Protein AF-A0A955XZW8-F1 (afdb_monomer_lite)

Foldseek 3Di:
DDKDWDADPQRKIKIKDKDKDADVVQGKIKIKMKMKIKGQQKDWDWCPVPPPPDCVPIDIDIQAQFIKIKMKIKIWMWGDNDPFKIKIKIKMKIWMKGGPQDDDNLGQHDKMKIKIKMKIKIKMWGQCNPHNFKIKIKMKMKIKMKIKMQRDVCSPVPPDRIDMDIKIKIKMKIKMWGDDPPPDIDIDMDIDMDMDD

Secondary structure (DSSP, 8-state):
-EEEEEEETTTEEEEEEEEEEEETTTTEEEEEEEEEEEE----EEEE-TT-TT-GGG-EEEE--S--EEEEEEEEEEEEEEETTEEEEEEEEEEEEEEE--B-SSSB-SS-EEEEEEEEEEEEEEETTSSSTTEEEEEEEEEEEEEEEEE-GGGTTS-SSSEEEEEEEEEEEEEEEEEEETBTEEEEEEEEEEEEE-

Sequence (197 aa):
MGAAASYGSFGTRRVSVYYSDAAEEPRLSGTIGGTYSGSQGDFTYYDDRGTPYNLDDDREVERANNRSVGGSVLGRLLFIPSSNLRLTLLNI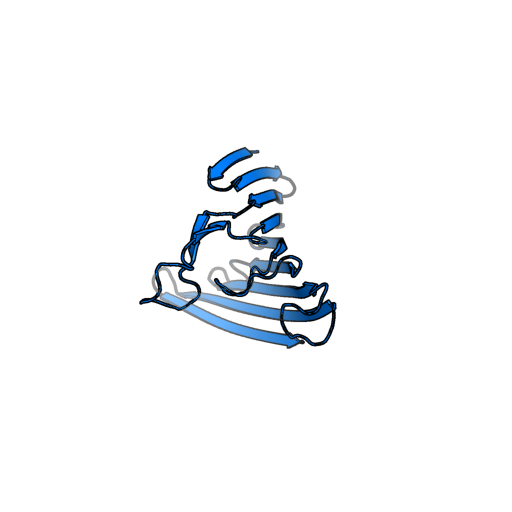TNLDSRGVPGLGQFQSSTAERFSTRSVTQLQLAAPAWISADTDLSIRVYADYLRQGFDGQDAEIGLGQRVTRGDGLAVGGTARVTQFFGDKVRLDGSVDSRHERF

Structure (mmCIF, N/CA/C/O backbone):
data_AF-A0A955XZW8-F1
#
_entry.id   AF-A0A955XZW8-F1
#
loop_
_atom_site.group_PDB
_atom_site.id
_atom_site.type_symbol
_atom_site.label_atom_id
_atom_site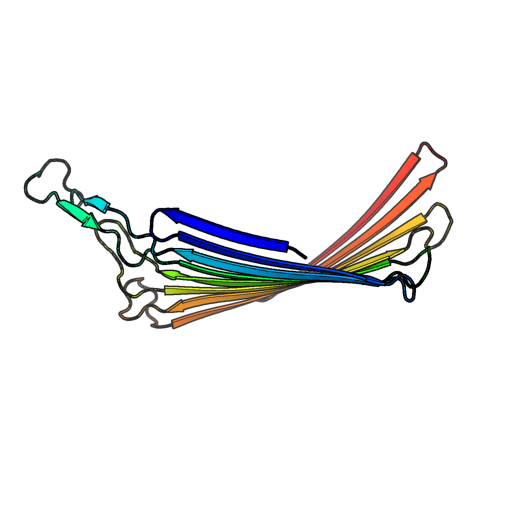.label_alt_id
_atom_site.label_comp_id
_atom_site.label_asym_id
_atom_site.label_entity_id
_atom_site.label_seq_id
_atom_site.pdbx_PDB_ins_code
_atom_site.Cartn_x
_atom_site.Cartn_y
_atom_site.Cartn_z
_atom_site.occupancy
_atom_site.B_iso_or_equiv
_atom_site.auth_seq_id
_atom_site.auth_comp_id
_atom_site.auth_asym_id
_atom_site.auth_atom_id
_atom_site.pdbx_PDB_model_num
ATOM 1 N N . MET A 1 1 ? -7.192 12.705 -14.355 1.00 93.56 1 MET A N 1
ATOM 2 C CA . MET A 1 1 ? -7.482 12.832 -12.908 1.00 93.56 1 MET A CA 1
ATOM 3 C C . MET A 1 1 ? -8.789 12.128 -12.594 1.00 93.56 1 MET A C 1
ATOM 5 O O . MET A 1 1 ? -9.618 12.023 -13.490 1.00 93.56 1 MET A O 1
ATOM 9 N N . GLY A 1 2 ? -8.980 11.662 -11.366 1.00 96.69 2 GLY A N 1
ATOM 10 C CA . GLY A 1 2 ? -10.246 11.081 -10.936 1.00 96.69 2 GLY A CA 1
ATOM 11 C C . GLY A 1 2 ? -10.434 11.186 -9.430 1.00 96.69 2 GLY A C 1
ATOM 12 O O . GLY A 1 2 ? -9.466 11.278 -8.673 1.00 96.69 2 GLY A O 1
ATOM 13 N N . ALA A 1 3 ? -11.693 11.192 -9.011 1.00 97.62 3 ALA A N 1
ATOM 14 C CA . ALA A 1 3 ? -12.088 11.210 -7.614 1.00 97.62 3 ALA A CA 1
ATOM 15 C C . ALA A 1 3 ? -13.286 10.279 -7.411 1.00 97.62 3 ALA A C 1
ATOM 17 O O . ALA A 1 3 ? -14.130 10.144 -8.296 1.00 97.62 3 ALA A O 1
ATOM 18 N N . ALA A 1 4 ? -13.350 9.640 -6.249 1.00 98.00 4 ALA A N 1
ATOM 19 C CA . ALA A 1 4 ? -14.457 8.786 -5.847 1.00 98.00 4 ALA A CA 1
ATOM 20 C C . ALA A 1 4 ? -14.740 8.976 -4.356 1.00 98.00 4 ALA A C 1
ATOM 22 O O . ALA A 1 4 ? -13.816 9.118 -3.553 1.00 98.00 4 ALA A O 1
ATOM 23 N N . ALA A 1 5 ? -16.016 8.947 -3.988 1.00 97.81 5 ALA A N 1
ATOM 24 C CA . ALA A 1 5 ? -16.468 8.983 -2.606 1.00 97.81 5 ALA A CA 1
ATOM 25 C C . ALA A 1 5 ? -17.527 7.900 -2.386 1.00 97.81 5 ALA A C 1
ATOM 27 O O . ALA A 1 5 ? -18.305 7.594 -3.287 1.00 97.81 5 ALA A O 1
ATOM 28 N N . SER A 1 6 ? -17.545 7.310 -1.195 1.00 97.44 6 SER A N 1
ATOM 29 C CA . SER A 1 6 ? -18.545 6.314 -0.808 1.00 97.44 6 SER A CA 1
ATOM 30 C C . SER A 1 6 ? -18.883 6.426 0.671 1.00 97.44 6 SER A C 1
ATOM 32 O O . SER A 1 6 ? -18.055 6.852 1.484 1.00 97.44 6 SER A O 1
ATOM 34 N N . TYR A 1 7 ? -20.110 6.030 0.989 1.00 97.19 7 TYR A N 1
ATOM 35 C CA . TYR A 1 7 ? -20.652 5.947 2.335 1.00 97.19 7 TYR A CA 1
ATOM 36 C C . TYR A 1 7 ? -21.388 4.613 2.489 1.00 97.19 7 TYR A C 1
ATOM 38 O O . TYR A 1 7 ? -21.978 4.124 1.525 1.00 97.19 7 TYR A O 1
ATOM 46 N N . GLY A 1 8 ? -21.338 4.017 3.674 1.00 93.25 8 GLY A N 1
ATOM 47 C CA . GLY A 1 8 ? -21.953 2.726 3.962 1.00 93.25 8 GLY A CA 1
ATOM 48 C C . GLY A 1 8 ? -22.282 2.556 5.440 1.00 93.25 8 GLY A C 1
ATOM 49 O O . GLY A 1 8 ? -22.165 3.491 6.233 1.00 93.25 8 GLY A O 1
ATOM 50 N N . SER A 1 9 ? -22.692 1.343 5.807 1.00 91.56 9 SER A N 1
ATOM 51 C CA . SER A 1 9 ? -23.097 0.997 7.172 1.00 91.56 9 SER A CA 1
ATOM 52 C C . SER A 1 9 ? -22.026 1.314 8.219 1.00 91.56 9 SER A C 1
ATOM 54 O O . SER A 1 9 ? -20.831 1.384 7.912 1.00 91.56 9 SER A O 1
ATOM 56 N N . PHE A 1 10 ? -22.467 1.489 9.468 1.00 90.62 10 PHE A N 1
ATOM 57 C CA . PHE A 1 10 ? -21.603 1.758 10.628 1.00 90.62 10 PHE A CA 1
ATOM 58 C C . PHE A 1 10 ? -20.755 3.033 10.470 1.00 90.62 10 PHE A C 1
ATOM 60 O O . PHE A 1 10 ? -19.588 3.094 10.861 1.00 90.62 10 PHE A O 1
ATOM 67 N N . GLY A 1 11 ? -21.327 4.046 9.806 1.00 91.44 11 GLY A N 1
ATOM 68 C CA . GLY A 1 11 ? -20.664 5.325 9.548 1.00 91.44 11 GLY A CA 1
ATOM 69 C C . GLY A 1 11 ? -19.455 5.218 8.615 1.00 91.44 11 GLY A C 1
ATOM 70 O O . GLY A 1 11 ? -18.591 6.099 8.627 1.00 91.44 11 GLY A O 1
ATOM 71 N N . THR A 1 12 ? -19.360 4.141 7.830 1.00 95.62 12 THR A N 1
ATOM 72 C CA . THR A 1 12 ? -18.214 3.901 6.953 1.00 95.62 12 THR A CA 1
ATOM 73 C C . THR A 1 12 ? -18.181 4.932 5.836 1.00 95.62 12 THR A C 1
ATOM 75 O O . THR A 1 12 ? -19.145 5.098 5.097 1.00 95.62 12 THR A O 1
ATOM 78 N N . ARG A 1 13 ? -17.047 5.609 5.682 1.00 97.25 13 ARG A N 1
ATOM 79 C CA . ARG A 1 13 ? -16.792 6.608 4.645 1.00 97.25 13 ARG A CA 1
ATOM 80 C C . ARG A 1 13 ? -15.451 6.352 3.984 1.00 97.25 13 ARG A C 1
ATOM 82 O O . ARG A 1 13 ? -14.480 6.001 4.655 1.00 97.25 13 ARG A O 1
ATOM 89 N N . ARG A 1 14 ? -15.371 6.580 2.677 1.00 98.06 14 ARG A N 1
ATOM 90 C CA . ARG A 1 14 ? -14.116 6.500 1.925 1.00 98.06 14 ARG A CA 1
ATOM 91 C C . ARG A 1 14 ? -14.072 7.564 0.844 1.00 98.06 14 ARG A C 1
ATOM 93 O O . ARG A 1 14 ? -15.060 7.772 0.146 1.00 98.06 14 ARG A O 1
ATOM 100 N N . VAL A 1 15 ? -12.911 8.189 0.691 1.00 98.50 15 VAL A N 1
ATOM 101 C CA . VAL A 1 15 ? -12.615 9.159 -0.365 1.00 98.50 15 VAL A CA 1
ATOM 102 C C . VAL A 1 15 ? -11.302 8.762 -1.02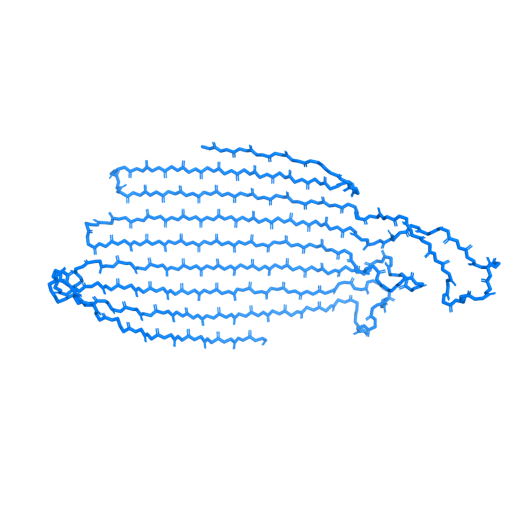4 1.00 98.50 15 VAL A C 1
ATOM 104 O O . VAL A 1 15 ? -10.330 8.476 -0.330 1.00 98.50 15 VAL A O 1
ATOM 107 N N . SER A 1 16 ? -11.266 8.751 -2.350 1.00 98.25 16 SER A N 1
ATOM 108 C CA . SER A 1 16 ? -10.074 8.460 -3.143 1.00 98.25 16 SER A CA 1
ATOM 109 C C . SER A 1 16 ? -9.896 9.525 -4.217 1.00 98.25 16 SER A C 1
ATOM 111 O O . SER A 1 16 ? -10.861 9.917 -4.868 1.00 98.25 16 SER A O 1
ATOM 113 N N . VAL A 1 17 ? -8.661 9.972 -4.422 1.00 98.44 17 VAL A N 1
ATOM 114 C CA . VAL A 1 17 ? -8.281 10.932 -5.465 1.00 98.44 17 VAL A CA 1
ATOM 115 C C . VAL A 1 17 ? -7.021 10.450 -6.164 1.00 98.44 17 VAL A C 1
ATOM 117 O O . VAL A 1 17 ? -6.143 9.871 -5.524 1.00 98.44 17 VAL A O 1
ATOM 120 N N . TYR A 1 18 ? -6.911 10.681 -7.468 1.00 97.69 18 TYR A N 1
ATOM 121 C CA . TYR A 1 18 ? -5.680 10.423 -8.203 1.00 97.69 18 TYR A CA 1
ATOM 122 C C . TYR A 1 18 ? -5.489 11.378 -9.378 1.00 97.69 18 TYR A C 1
ATOM 124 O O . TYR A 1 18 ? -6.433 11.860 -10.014 1.00 97.69 18 TYR A O 1
ATOM 132 N N . TYR A 1 19 ? -4.227 11.610 -9.695 1.00 98.38 19 TYR A N 1
ATOM 133 C CA . TYR A 1 19 ? -3.763 12.402 -10.815 1.00 98.38 19 TYR A CA 1
ATOM 134 C C . TYR A 1 19 ? -2.670 11.626 -11.541 1.00 98.38 19 TYR A C 1
ATOM 136 O O . TYR A 1 19 ? -1.809 11.020 -10.906 1.00 98.38 19 TYR A O 1
ATOM 144 N N . SER A 1 20 ? -2.710 11.656 -12.866 1.00 98.12 20 SER A N 1
ATOM 145 C CA . SER A 1 20 ? -1.708 11.041 -13.727 1.00 98.12 20 SER A CA 1
ATOM 146 C C . SER A 1 20 ? -1.439 11.983 -14.878 1.00 98.12 20 SER A C 1
ATOM 148 O O . SER A 1 20 ? -2.378 12.594 -15.389 1.00 98.12 20 SER A O 1
ATOM 150 N N . ASP A 1 21 ? -0.178 12.066 -15.269 1.00 97.88 21 ASP A N 1
ATOM 151 C CA . ASP A 1 21 ? 0.273 12.934 -16.345 1.00 97.88 21 ASP A CA 1
ATOM 152 C C . ASP A 1 21 ? 1.482 12.323 -17.046 1.00 97.88 21 ASP A C 1
ATOM 154 O O . ASP A 1 21 ? 2.182 11.477 -16.471 1.00 97.88 21 ASP A O 1
ATOM 158 N N . ALA A 1 22 ? 1.715 12.736 -18.283 1.00 97.44 22 ALA A N 1
ATOM 159 C CA . ALA A 1 22 ? 2.835 12.286 -19.083 1.00 97.44 22 ALA A CA 1
ATOM 160 C C . ALA A 1 22 ? 3.373 13.417 -19.961 1.00 97.44 22 ALA A C 1
ATOM 162 O O . ALA A 1 22 ? 2.619 14.152 -20.587 1.00 97.44 22 ALA A O 1
ATOM 163 N N . ALA A 1 23 ? 4.695 13.501 -20.030 1.00 96.19 23 ALA A N 1
ATOM 164 C CA . ALA A 1 23 ? 5.429 14.329 -20.965 1.00 96.19 23 ALA A CA 1
ATOM 165 C C . ALA A 1 23 ? 6.127 13.432 -21.994 1.00 96.19 23 ALA A C 1
ATOM 167 O O . ALA A 1 23 ? 6.626 12.350 -21.665 1.00 96.19 23 ALA A O 1
ATOM 168 N N . GLU A 1 24 ? 6.159 13.888 -23.244 1.00 93.56 24 GLU A N 1
ATOM 169 C CA . GLU A 1 24 ? 6.863 13.198 -24.329 1.00 93.56 24 GLU A CA 1
ATOM 170 C C . GLU A 1 24 ? 8.351 13.571 -24.360 1.00 93.56 24 GLU A C 1
ATOM 172 O O . GLU A 1 24 ? 9.194 12.714 -24.624 1.00 93.56 24 GLU A O 1
ATOM 177 N N . GLU A 1 25 ? 8.685 14.809 -23.985 1.00 92.31 25 GLU A N 1
ATOM 178 C CA . GLU A 1 25 ? 10.054 15.323 -23.914 1.00 92.31 25 GLU A CA 1
ATOM 179 C C . GLU A 1 25 ? 10.286 16.068 -22.583 1.00 92.31 25 GLU A C 1
ATOM 181 O O . GLU A 1 25 ? 9.818 17.194 -22.417 1.00 92.31 25 GLU A O 1
ATOM 186 N N . PRO A 1 26 ? 10.991 15.465 -21.605 1.00 87.19 26 PRO A N 1
ATOM 187 C CA . PRO A 1 26 ? 11.486 14.086 -21.592 1.00 87.19 26 PRO A CA 1
ATOM 188 C C . PRO A 1 26 ? 10.345 13.063 -21.461 1.00 87.19 26 PRO A C 1
ATOM 190 O O . PRO A 1 26 ? 9.315 13.370 -20.869 1.00 87.19 26 PRO A O 1
ATOM 193 N N . ARG A 1 27 ? 10.560 11.822 -21.930 1.00 97.06 27 ARG A N 1
ATOM 194 C CA . ARG A 1 27 ? 9.600 10.705 -21.807 1.00 97.06 27 ARG A CA 1
ATOM 195 C C . ARG A 1 27 ? 9.406 10.310 -20.342 1.00 97.06 27 ARG A C 1
ATOM 197 O O . ARG A 1 27 ? 10.076 9.411 -19.818 1.00 97.06 27 ARG A O 1
ATOM 204 N N . LEU A 1 28 ? 8.493 11.000 -19.679 1.00 97.94 28 LEU A N 1
ATOM 205 C CA . LEU A 1 28 ? 8.248 10.942 -18.247 1.00 97.94 28 LEU A CA 1
ATOM 206 C C . LEU A 1 28 ? 6.753 10.758 -18.019 1.00 97.94 28 LEU A C 1
ATOM 208 O O . LEU A 1 28 ? 5.949 11.452 -18.620 1.00 97.94 28 LEU A O 1
ATOM 212 N N . SER A 1 29 ? 6.358 9.858 -17.127 1.00 98.38 29 SER A N 1
ATOM 213 C CA . SER A 1 29 ? 4.972 9.794 -16.659 1.00 98.38 29 SER A CA 1
ATOM 214 C C . SER A 1 29 ? 4.916 9.661 -15.150 1.00 98.38 29 SER A C 1
ATOM 216 O O . SER A 1 29 ? 5.683 8.916 -14.537 1.00 98.38 29 SER A O 1
ATOM 218 N N . GLY A 1 30 ? 4.009 10.417 -14.553 1.00 98.38 30 GLY A N 1
ATOM 219 C CA . GLY A 1 30 ? 3.783 10.471 -13.122 1.00 98.38 30 GLY A CA 1
ATOM 220 C C . GLY A 1 30 ? 2.372 10.018 -12.788 1.00 98.38 30 GLY A C 1
ATOM 221 O O . GLY A 1 30 ? 1.431 10.196 -13.558 1.00 98.38 30 GLY A O 1
ATOM 222 N N . THR A 1 31 ? 2.201 9.411 -11.625 1.00 98.56 31 THR A N 1
ATOM 223 C CA . THR A 1 31 ? 0.892 9.193 -11.017 1.00 98.56 31 THR A CA 1
ATOM 224 C C . THR A 1 31 ? 1.008 9.406 -9.524 1.00 98.56 31 THR A C 1
ATOM 226 O O . THR A 1 31 ? 1.910 8.867 -8.890 1.00 98.56 31 THR A O 1
ATOM 229 N N . ILE A 1 32 ? 0.088 10.174 -8.962 1.00 98.62 32 ILE A N 1
ATOM 230 C CA . ILE A 1 32 ? -0.049 10.368 -7.526 1.00 98.62 32 ILE A CA 1
ATOM 231 C C . ILE A 1 32 ? -1.497 10.109 -7.137 1.00 98.62 32 ILE A C 1
ATOM 233 O O . ILE A 1 32 ? -2.422 10.490 -7.852 1.00 98.62 32 ILE A O 1
ATOM 237 N N . GLY A 1 33 ? -1.704 9.434 -6.017 1.00 98.56 33 GLY A N 1
ATOM 238 C CA . GLY A 1 33 ? -3.029 9.117 -5.520 1.00 98.56 33 GLY A CA 1
ATOM 239 C C . GLY A 1 33 ? -3.074 9.086 -4.007 1.00 98.56 33 GLY A C 1
ATOM 240 O O . GLY A 1 33 ? -2.081 8.807 -3.341 1.00 98.56 33 GLY A O 1
ATOM 241 N N . GLY A 1 34 ? -4.250 9.376 -3.473 1.00 98.50 34 GLY A N 1
ATOM 242 C CA . GLY A 1 34 ? -4.538 9.374 -2.051 1.00 98.50 34 GLY A CA 1
ATOM 243 C C . GLY A 1 34 ? -5.863 8.679 -1.788 1.00 98.50 34 GLY A C 1
ATOM 244 O O . GLY A 1 34 ? -6.795 8.766 -2.586 1.00 98.50 34 GLY A O 1
ATOM 245 N N . THR A 1 35 ? -5.962 7.978 -0.670 1.00 98.50 35 THR A N 1
ATOM 246 C CA . THR A 1 35 ? -7.223 7.452 -0.155 1.00 98.50 35 THR A CA 1
ATOM 247 C C . THR A 1 35 ? -7.310 7.730 1.330 1.00 98.50 35 THR A C 1
ATOM 249 O O . THR A 1 35 ? -6.323 7.594 2.045 1.00 98.50 35 THR A O 1
ATOM 252 N N . TYR A 1 36 ? -8.508 8.063 1.781 1.00 98.38 36 TYR A N 1
ATOM 253 C CA . TYR A 1 36 ? -8.912 8.108 3.173 1.00 98.38 36 TYR A CA 1
ATOM 254 C C . TYR A 1 36 ? -10.085 7.148 3.377 1.00 98.38 36 TYR A C 1
ATOM 256 O O . TYR A 1 36 ? -10.982 7.074 2.535 1.00 98.38 36 TYR A O 1
ATOM 264 N N . SER A 1 37 ? -10.104 6.436 4.497 1.00 97.88 37 SER A N 1
ATOM 265 C CA . SER A 1 37 ? -11.236 5.629 4.942 1.00 97.88 37 SER A CA 1
ATOM 266 C C . SER A 1 37 ? -11.429 5.762 6.444 1.00 97.88 37 SER A C 1
ATOM 268 O O . SER A 1 37 ? -10.457 5.775 7.193 1.00 97.88 37 SER A O 1
ATOM 270 N N . GLY A 1 38 ? -12.676 5.809 6.890 1.00 97.38 38 GLY A N 1
ATOM 271 C CA . GLY A 1 38 ? -13.012 5.740 8.305 1.00 97.38 38 GLY A CA 1
ATOM 272 C C . GLY A 1 38 ? -14.328 5.014 8.524 1.00 97.38 38 GLY A C 1
ATOM 273 O O . GLY A 1 38 ? -15.157 4.971 7.622 1.00 97.38 38 GLY A O 1
ATOM 274 N N . SER A 1 39 ? -14.513 4.446 9.705 1.00 96.38 39 SER A N 1
ATOM 275 C CA . SER A 1 39 ? -15.740 3.780 10.130 1.00 96.38 39 SER A CA 1
ATOM 276 C C . SER A 1 39 ? -15.871 3.898 11.644 1.00 96.38 39 SER A C 1
ATOM 278 O O . SER A 1 39 ? -14.861 3.841 12.348 1.00 96.38 39 SER A O 1
ATOM 280 N N . GLN A 1 40 ? -17.095 4.083 12.139 1.00 93.75 40 GLN A N 1
ATOM 281 C CA . GLN A 1 40 ? -17.373 3.962 13.572 1.00 93.75 40 GLN A CA 1
ATOM 282 C C . GLN A 1 40 ? -17.348 2.488 13.970 1.00 93.75 40 GLN A C 1
ATOM 284 O O . GLN A 1 40 ? -16.792 2.151 15.001 1.00 93.75 40 GLN A O 1
ATOM 289 N N . GLY A 1 41 ? -17.848 1.606 13.099 1.00 87.50 41 GLY A N 1
ATOM 290 C CA . GLY A 1 41 ? -17.766 0.157 13.280 1.00 87.50 41 GLY A CA 1
ATOM 291 C C . GLY A 1 41 ? -18.662 -0.397 14.389 1.00 87.50 41 GLY A C 1
ATOM 292 O O . GLY A 1 41 ? -18.715 -1.613 14.546 1.00 87.50 41 GLY A O 1
ATOM 293 N N . ASP A 1 42 ? -19.362 0.447 15.137 1.00 85.75 42 ASP A N 1
ATOM 294 C CA . ASP A 1 42 ? -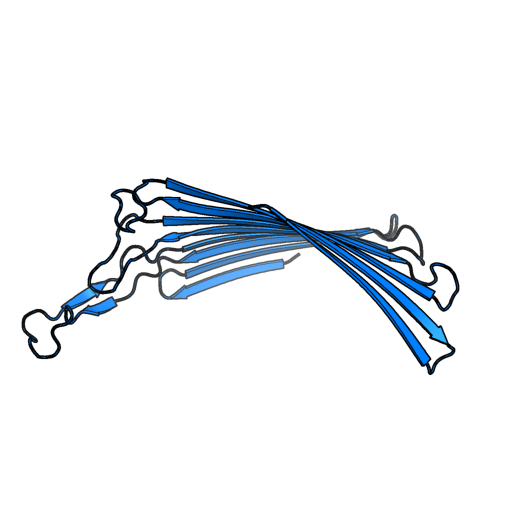20.182 0.032 16.271 1.00 85.75 42 ASP A CA 1
ATOM 295 C C . ASP A 1 42 ? -21.469 -0.651 15.768 1.00 85.75 42 ASP A C 1
ATOM 297 O O . ASP A 1 42 ? -22.154 -0.144 14.877 1.00 85.75 42 ASP A O 1
ATOM 301 N N . PHE A 1 43 ? -21.761 -1.848 16.282 1.00 87.25 43 PHE A N 1
ATOM 302 C CA . PHE A 1 43 ? -22.941 -2.644 15.934 1.00 87.25 43 PHE A CA 1
ATOM 303 C C . PHE A 1 43 ? -23.533 -3.298 17.182 1.00 87.25 43 PHE A C 1
ATOM 305 O O . PHE A 1 43 ? -22.803 -3.649 18.110 1.00 87.25 43 PHE A O 1
ATOM 312 N N . THR A 1 44 ? -24.849 -3.493 17.194 1.00 89.69 44 THR A N 1
ATOM 313 C CA . THR A 1 44 ? -25.552 -4.164 18.293 1.00 89.69 44 THR A CA 1
ATOM 314 C C . THR A 1 44 ? -25.473 -5.680 18.141 1.00 89.69 44 THR A C 1
ATOM 316 O O . THR A 1 44 ? -25.637 -6.208 17.039 1.00 89.69 44 THR A O 1
ATOM 319 N N . TYR A 1 45 ? -25.232 -6.386 19.241 1.00 87.56 45 TYR A N 1
ATOM 320 C CA . TYR A 1 45 ? -25.252 -7.844 19.304 1.00 87.56 45 TYR A CA 1
ATOM 321 C C . TYR A 1 45 ? -25.908 -8.325 20.601 1.00 87.56 45 TYR A C 1
ATOM 323 O O . TYR A 1 45 ? -26.009 -7.580 21.576 1.00 87.56 45 TYR A O 1
ATOM 331 N N . TYR A 1 46 ? -26.365 -9.575 20.594 1.00 88.38 46 TYR A N 1
ATOM 332 C CA . TYR A 1 46 ? -26.906 -10.239 21.775 1.00 88.38 46 TYR A CA 1
ATOM 333 C C . TYR A 1 46 ? -25.758 -10.740 22.656 1.00 88.38 46 TYR A C 1
ATOM 335 O O . TYR A 1 46 ? -24.920 -11.515 22.193 1.00 88.38 46 TYR A O 1
ATOM 343 N N . ASP A 1 47 ? -25.701 -10.264 23.895 1.00 84.19 47 ASP A N 1
ATOM 344 C CA . ASP A 1 47 ? -24.734 -10.654 24.920 1.00 84.19 47 ASP A CA 1
ATOM 345 C C . ASP A 1 47 ? -25.450 -11.540 25.939 1.00 84.19 47 ASP A C 1
ATOM 347 O O . ASP A 1 47 ? -26.265 -11.043 26.718 1.00 84.19 47 ASP A O 1
ATOM 351 N N . ASP A 1 48 ? -25.135 -12.836 25.912 1.00 84.44 48 ASP A N 1
ATOM 352 C CA . ASP A 1 48 ? -25.629 -13.832 26.869 1.00 84.44 48 ASP A CA 1
ATOM 353 C C . ASP A 1 48 ? -24.740 -13.944 28.118 1.00 84.44 48 ASP A C 1
ATOM 355 O O . ASP A 1 48 ? -24.864 -14.887 28.893 1.00 84.44 48 ASP A O 1
ATOM 359 N N . ARG A 1 49 ? -23.743 -13.052 28.257 1.00 80.75 49 ARG A N 1
ATOM 360 C CA . ARG A 1 49 ? -22.722 -13.044 29.318 1.00 80.75 49 ARG A CA 1
ATOM 361 C C . ARG A 1 49 ? -21.984 -14.376 29.522 1.00 80.75 49 ARG A C 1
ATOM 363 O O . ARG A 1 49 ? -21.284 -14.555 30.523 1.00 80.75 49 ARG A O 1
ATOM 370 N N . GLY A 1 50 ? -22.041 -15.282 28.545 1.00 81.38 50 GLY A N 1
ATOM 371 C CA . GLY A 1 50 ? -21.492 -16.631 28.637 1.00 81.38 50 GLY A CA 1
ATOM 372 C C . GLY A 1 50 ? -22.351 -17.612 29.444 1.00 81.38 50 GLY A C 1
ATOM 373 O O . GLY A 1 50 ? -21.836 -18.657 29.852 1.00 81.38 50 GLY A O 1
ATOM 374 N N . THR A 1 51 ? -23.629 -17.308 29.684 1.00 83.62 51 THR A N 1
ATOM 375 C CA . THR A 1 51 ? -24.571 -18.124 30.462 1.00 83.62 51 THR A CA 1
ATOM 376 C C . THR A 1 51 ? -25.757 -18.602 29.614 1.00 83.62 51 THR A C 1
ATOM 378 O O . THR A 1 51 ? -26.876 -18.134 29.788 1.00 83.62 51 THR A O 1
ATOM 381 N N . PRO A 1 52 ? -25.586 -19.645 28.776 1.00 80.12 52 PRO A N 1
ATOM 382 C CA . PRO A 1 52 ? -26.584 -20.052 27.774 1.00 80.12 52 PRO A CA 1
ATOM 383 C C . PRO A 1 52 ? -27.928 -20.548 28.338 1.00 80.12 52 PRO A C 1
ATOM 385 O O . PRO A 1 52 ? -28.870 -20.766 27.579 1.00 80.12 52 PRO A O 1
ATOM 388 N N . TYR A 1 53 ? -28.017 -20.791 29.648 1.00 85.69 53 TYR A N 1
ATOM 389 C CA . TYR A 1 53 ? -29.231 -21.271 30.320 1.00 85.69 53 TYR A CA 1
ATOM 390 C C . TYR A 1 53 ? -29.842 -20.249 31.286 1.00 85.69 53 TYR A C 1
ATOM 392 O O . TYR A 1 53 ? -30.913 -20.513 31.830 1.00 85.69 53 TYR A O 1
ATOM 400 N N . ASN A 1 54 ? -29.174 -19.118 31.525 1.00 82.81 54 ASN A N 1
ATOM 401 C CA . ASN A 1 54 ? -29.686 -18.047 32.368 1.00 82.81 54 ASN A CA 1
ATOM 402 C C . ASN A 1 54 ? -30.088 -16.883 31.465 1.00 82.81 54 ASN A C 1
ATOM 404 O O . ASN A 1 54 ? -29.241 -16.108 31.065 1.00 82.81 54 ASN A O 1
ATOM 408 N N . LEU A 1 55 ? -31.371 -16.782 31.125 1.00 84.31 55 LEU A N 1
ATOM 409 C CA . LEU A 1 55 ? -31.850 -15.729 30.221 1.00 84.31 55 LEU A CA 1
ATOM 410 C C . LEU A 1 55 ? -32.042 -14.378 30.933 1.00 84.31 55 LEU A C 1
ATOM 412 O O . LEU A 1 55 ? -32.265 -13.359 30.285 1.00 84.31 55 LEU A O 1
ATOM 416 N N . ASP A 1 56 ? -31.987 -14.363 32.269 1.00 86.31 56 ASP A N 1
ATOM 417 C CA . ASP A 1 56 ? -32.271 -13.177 33.084 1.00 86.31 56 ASP A CA 1
ATOM 418 C C . ASP A 1 56 ? -31.175 -12.103 32.981 1.00 86.31 56 ASP A C 1
ATOM 420 O O . ASP A 1 56 ? -31.406 -10.941 33.328 1.00 86.31 56 ASP A O 1
ATOM 424 N N . ASP A 1 57 ? -29.975 -12.474 32.528 1.00 78.50 57 ASP A N 1
ATOM 425 C CA . ASP A 1 57 ? -28.844 -11.567 32.356 1.00 78.50 57 ASP A CA 1
ATOM 426 C C . ASP A 1 57 ? -28.465 -11.317 30.890 1.00 78.50 57 ASP A C 1
ATOM 428 O O . ASP A 1 57 ? -27.477 -10.624 30.625 1.00 78.50 57 ASP A O 1
ATOM 432 N N . ASP A 1 58 ? -29.301 -11.762 29.958 1.00 86.12 58 ASP A N 1
ATOM 433 C CA . ASP A 1 58 ? -29.141 -11.505 28.535 1.00 86.12 58 ASP A CA 1
ATOM 434 C C . ASP A 1 58 ? -29.524 -10.063 28.176 1.00 86.12 58 ASP A C 1
ATOM 436 O O . ASP A 1 58 ? -30.471 -9.474 28.712 1.00 86.12 58 ASP A O 1
ATOM 440 N N . ARG A 1 59 ? -28.788 -9.457 27.242 1.00 87.19 59 ARG A N 1
ATOM 441 C CA . ARG A 1 59 ? -29.063 -8.085 26.791 1.00 87.19 59 ARG A CA 1
ATOM 442 C C . ARG A 1 59 ? -28.537 -7.815 25.392 1.00 87.19 59 ARG A C 1
ATOM 444 O O . ARG A 1 59 ? -27.533 -8.372 24.962 1.00 87.19 59 ARG A O 1
ATOM 451 N N . GLU A 1 60 ? -29.170 -6.869 24.711 1.00 89.62 60 GLU A N 1
ATOM 452 C CA . GLU A 1 60 ? -28.565 -6.246 23.538 1.00 89.62 60 GLU A CA 1
ATOM 453 C C . GLU A 1 60 ? -27.497 -5.241 23.978 1.00 89.62 60 GLU A C 1
ATOM 455 O O . GLU A 1 60 ? -27.742 -4.367 24.815 1.00 89.62 60 GLU A O 1
ATOM 460 N N . VAL A 1 61 ? -26.296 -5.377 23.423 1.00 88.69 61 VAL A N 1
ATOM 461 C CA . VAL A 1 61 ? -25.143 -4.530 23.736 1.00 88.69 61 VAL A CA 1
ATOM 462 C C . VAL A 1 61 ? -24.575 -3.962 22.446 1.00 88.69 61 VAL A C 1
ATOM 464 O O . VAL A 1 61 ? -24.461 -4.655 21.437 1.00 88.69 61 VAL A O 1
ATOM 467 N N . GLU A 1 62 ? -24.202 -2.685 22.474 1.00 87.81 62 GLU A N 1
ATOM 468 C CA . GLU A 1 62 ? -23.466 -2.050 21.385 1.00 87.81 62 GLU A CA 1
ATOM 469 C C . GLU A 1 62 ? -21.969 -2.364 21.503 1.00 87.81 62 GLU A C 1
ATOM 471 O O . GLU A 1 62 ? -21.366 -2.299 22.581 1.00 87.81 62 GLU A O 1
ATOM 476 N N . ARG A 1 63 ? -21.349 -2.738 20.384 1.00 89.25 63 ARG A N 1
ATOM 477 C CA . ARG A 1 63 ? -19.906 -2.939 20.299 1.00 89.25 63 ARG A CA 1
ATOM 478 C C . ARG A 1 63 ? -19.198 -1.590 20.408 1.00 89.25 63 ARG A C 1
ATOM 480 O O . ARG A 1 63 ? -19.311 -0.784 19.499 1.00 89.25 63 ARG A O 1
ATOM 487 N N . ALA A 1 64 ? -18.436 -1.376 21.473 1.00 88.12 64 ALA A N 1
ATOM 488 C CA . ALA A 1 64 ? -17.613 -0.192 21.668 1.00 88.12 64 ALA A CA 1
ATOM 489 C C . ALA A 1 64 ? -16.206 -0.373 21.080 1.00 88.12 64 ALA A C 1
ATOM 491 O O . ALA A 1 64 ? -15.718 -1.491 20.900 1.00 88.12 64 ALA A O 1
ATOM 492 N N . ASN A 1 65 ? -15.539 0.758 20.822 1.00 89.56 65 ASN A N 1
ATOM 493 C CA . ASN A 1 65 ? -14.140 0.832 20.390 1.00 89.56 65 ASN A CA 1
ATOM 494 C C . ASN A 1 65 ? -13.845 0.030 19.104 1.00 89.56 65 ASN A C 1
ATOM 496 O O . ASN A 1 65 ? -12.734 -0.463 18.914 1.00 89.56 65 ASN A O 1
ATOM 500 N N . ASN A 1 66 ? -14.822 -0.090 18.197 1.00 91.56 66 ASN A N 1
ATOM 501 C CA . ASN A 1 66 ? -14.634 -0.748 16.898 1.00 91.56 66 ASN A CA 1
ATOM 502 C C . ASN A 1 66 ? -14.311 0.244 15.764 1.00 91.56 66 ASN A C 1
ATOM 504 O O . ASN A 1 66 ? -14.275 -0.111 14.581 1.00 91.56 66 ASN A O 1
ATOM 508 N N . ARG A 1 67 ? -14.036 1.503 16.131 1.00 94.50 67 ARG A N 1
ATOM 509 C CA . ARG A 1 67 ? -13.680 2.570 15.196 1.00 94.50 67 ARG A CA 1
ATOM 510 C C . ARG A 1 67 ? -12.416 2.231 14.419 1.00 94.50 67 ARG A C 1
ATOM 512 O O . ARG A 1 67 ? -11.446 1.700 14.958 1.00 94.50 67 ARG A O 1
ATOM 519 N N . SER A 1 68 ? -12.388 2.624 13.154 1.00 96.38 68 SER A N 1
ATOM 520 C CA . SER A 1 68 ? -11.188 2.570 12.327 1.00 96.38 68 SER A CA 1
ATOM 521 C C . SER A 1 68 ? -11.043 3.838 11.504 1.00 96.38 68 SER A C 1
ATOM 523 O O . SER A 1 68 ? -12.016 4.409 11.017 1.00 96.38 68 SER A O 1
ATOM 525 N N . VAL A 1 69 ? -9.809 4.287 11.337 1.00 97.69 69 VAL A N 1
ATOM 526 C CA . VAL A 1 69 ? -9.442 5.373 10.439 1.00 97.69 69 VAL A CA 1
ATOM 527 C C . VAL A 1 69 ? -8.135 5.016 9.760 1.00 97.69 69 VAL A C 1
ATOM 529 O O . VAL A 1 69 ? -7.239 4.437 10.364 1.00 97.69 69 VAL A O 1
ATOM 532 N N . GLY A 1 70 ? -8.004 5.348 8.489 1.00 98.12 70 GLY A N 1
ATOM 533 C CA . GLY A 1 70 ? -6.768 5.112 7.776 1.00 98.12 70 GLY A CA 1
ATOM 534 C C . GLY A 1 70 ? -6.726 5.816 6.442 1.00 98.12 70 GLY A C 1
ATOM 535 O O . GLY A 1 70 ? -7.704 6.399 5.972 1.00 98.12 70 GLY A O 1
ATOM 536 N N . GLY A 1 71 ? -5.563 5.754 5.826 1.00 98.50 71 GLY A N 1
ATOM 537 C CA . GLY A 1 71 ? -5.342 6.301 4.512 1.00 98.50 71 GLY A CA 1
ATOM 538 C C . GLY A 1 71 ? -4.104 5.727 3.858 1.00 98.50 71 GLY A C 1
ATOM 539 O O . GLY A 1 71 ? -3.259 5.099 4.495 1.00 98.50 71 GLY A O 1
ATOM 540 N N . SER A 1 72 ? -4.016 5.956 2.557 1.00 98.44 72 SER A N 1
ATOM 541 C CA . SER A 1 72 ? -2.891 5.533 1.740 1.00 98.44 72 SER A CA 1
ATOM 542 C C . SER A 1 72 ? -2.499 6.637 0.775 1.00 98.44 72 SER A C 1
ATOM 544 O O . SER A 1 72 ? -3.376 7.224 0.142 1.00 98.44 72 SER A O 1
ATOM 546 N N . VAL A 1 73 ? -1.205 6.862 0.597 1.00 98.56 73 VAL A N 1
ATOM 547 C CA . VAL A 1 73 ? -0.653 7.707 -0.464 1.00 98.56 73 VAL A CA 1
ATOM 548 C C . VAL A 1 73 ? 0.170 6.827 -1.393 1.00 98.56 73 VAL A C 1
ATOM 550 O O . VAL A 1 73 ? 0.978 6.025 -0.931 1.00 98.56 73 VAL A O 1
ATOM 553 N N . LEU A 1 74 ? -0.048 6.969 -2.697 1.00 98.56 74 LEU A N 1
ATOM 554 C CA . LEU A 1 74 ? 0.691 6.291 -3.752 1.00 98.56 74 LEU A CA 1
ATOM 555 C C . LEU A 1 74 ? 1.353 7.332 -4.647 1.00 98.56 74 LEU A C 1
ATOM 557 O O . LEU A 1 74 ? 0.707 8.281 -5.082 1.00 98.56 74 LEU A O 1
ATOM 561 N N . GLY A 1 75 ? 2.622 7.119 -4.966 1.00 98.69 75 GLY A N 1
ATOM 562 C CA . GLY A 1 75 ? 3.353 7.867 -5.978 1.00 98.69 75 GLY A CA 1
ATOM 563 C C . GLY A 1 75 ? 4.066 6.903 -6.913 1.00 98.69 75 GLY A C 1
ATOM 564 O O . GLY A 1 75 ? 4.758 5.999 -6.456 1.00 98.69 75 GLY A O 1
ATOM 565 N N . ARG A 1 76 ? 3.916 7.090 -8.220 1.00 98.75 76 ARG A N 1
ATOM 566 C CA . ARG A 1 76 ? 4.627 6.343 -9.254 1.00 98.75 76 ARG A CA 1
ATOM 567 C C . ARG A 1 76 ? 5.235 7.313 -10.252 1.00 98.75 76 ARG A C 1
ATOM 569 O O . ARG A 1 76 ? 4.549 8.194 -10.756 1.00 98.75 76 ARG A O 1
ATOM 576 N N . LEU A 1 77 ? 6.498 7.103 -10.578 1.00 98.69 77 LEU A N 1
ATOM 577 C CA . LEU A 1 77 ? 7.239 7.861 -11.572 1.00 98.69 77 LEU A CA 1
ATOM 578 C C . LEU A 1 77 ? 7.882 6.882 -12.544 1.00 98.69 77 LEU A C 1
ATOM 580 O O . LEU A 1 77 ? 8.537 5.934 -12.125 1.00 98.69 77 LEU A O 1
ATOM 584 N N . LEU A 1 78 ? 7.676 7.091 -13.836 1.00 98.62 78 LEU A N 1
ATOM 585 C CA . LEU A 1 78 ? 8.246 6.302 -14.916 1.00 98.62 78 LEU A CA 1
ATOM 586 C C . LEU A 1 78 ? 9.042 7.237 -15.819 1.00 98.62 78 LEU A C 1
ATOM 588 O O . LEU A 1 78 ? 8.472 8.148 -16.406 1.00 98.62 78 LEU A O 1
ATOM 592 N N . PHE A 1 79 ? 10.334 6.972 -15.955 1.00 98.44 79 PHE A N 1
ATOM 593 C CA . PHE A 1 79 ? 11.246 7.718 -16.808 1.00 98.44 79 PHE A CA 1
ATOM 594 C C . PHE A 1 79 ? 11.857 6.788 -17.860 1.00 98.44 79 PHE A C 1
ATOM 596 O O . PHE A 1 79 ? 12.325 5.692 -17.538 1.00 98.44 79 PHE A O 1
ATOM 603 N N . ILE A 1 80 ? 11.821 7.212 -19.124 1.00 98.00 80 ILE A N 1
ATOM 604 C CA . ILE A 1 80 ? 12.305 6.445 -20.276 1.00 98.00 80 ILE A CA 1
ATOM 605 C C . ILE A 1 80 ? 13.383 7.275 -20.993 1.00 98.00 80 ILE A C 1
ATOM 607 O O . ILE A 1 80 ? 13.086 7.941 -21.984 1.00 98.00 80 ILE A O 1
ATOM 611 N N . PRO A 1 81 ? 14.634 7.281 -20.496 1.00 95.44 81 PRO A N 1
ATOM 612 C CA . PRO A 1 81 ? 15.713 8.080 -21.086 1.00 95.44 81 PRO A CA 1
ATOM 613 C C . PRO A 1 81 ? 16.088 7.642 -22.509 1.00 95.44 81 PRO A C 1
ATOM 615 O O . PRO A 1 81 ? 16.619 8.439 -23.275 1.00 95.44 81 PRO A O 1
ATOM 618 N N . SER A 1 82 ? 15.828 6.385 -22.874 1.00 94.12 82 SER A N 1
ATOM 619 C CA . SER A 1 82 ? 16.066 5.841 -24.213 1.00 94.12 82 SER A CA 1
ATOM 620 C C . SER A 1 82 ? 15.088 4.703 -24.514 1.00 94.12 82 SER A C 1
ATOM 622 O O . SER A 1 82 ? 14.358 4.246 -23.635 1.00 94.12 82 SER A O 1
ATOM 624 N N . SER A 1 83 ? 15.051 4.215 -25.756 1.00 91.12 83 SER A N 1
ATOM 625 C CA . SER A 1 83 ? 14.224 3.054 -26.128 1.00 91.12 83 SER A CA 1
ATOM 626 C C . SER A 1 83 ? 14.554 1.792 -25.325 1.00 91.12 83 SER A C 1
ATOM 628 O O . SER A 1 83 ? 13.667 0.971 -25.103 1.00 91.12 83 SER A O 1
ATOM 630 N N . ASN A 1 84 ? 15.797 1.675 -24.850 1.00 95.19 84 ASN A N 1
ATOM 631 C CA . ASN A 1 84 ? 16.338 0.459 -24.246 1.00 95.19 84 ASN A CA 1
ATOM 632 C C . ASN A 1 84 ? 16.520 0.580 -22.729 1.00 95.19 84 ASN A C 1
ATOM 634 O O . ASN A 1 84 ? 17.186 -0.245 -22.112 1.00 95.19 84 ASN A O 1
ATOM 638 N N . LEU A 1 85 ? 15.954 1.617 -22.107 1.00 96.69 85 LEU A N 1
ATOM 639 C CA . LEU A 1 85 ? 16.030 1.790 -20.665 1.00 96.69 85 LEU A CA 1
ATOM 640 C C . LEU A 1 85 ? 14.756 2.416 -20.114 1.00 96.69 85 LEU A C 1
A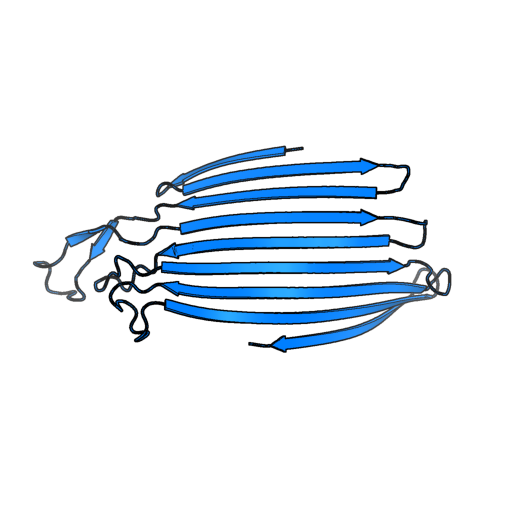TOM 642 O O . LEU A 1 85 ? 14.288 3.460 -20.563 1.00 96.69 85 LEU A O 1
ATOM 646 N N . ARG A 1 86 ? 14.223 1.776 -19.080 1.00 98.25 86 ARG A N 1
ATOM 647 C CA . ARG A 1 86 ? 13.040 2.197 -18.349 1.00 98.25 86 ARG A CA 1
ATOM 648 C C . ARG A 1 86 ? 13.323 2.159 -16.856 1.00 98.25 86 ARG A C 1
ATOM 650 O O . ARG A 1 86 ? 13.674 1.113 -16.317 1.00 98.25 86 ARG A O 1
ATOM 657 N N . LEU A 1 87 ? 13.089 3.280 -16.188 1.00 98.62 87 LEU A N 1
ATOM 658 C CA . LEU A 1 87 ? 13.202 3.417 -14.742 1.00 98.62 87 LEU A CA 1
ATOM 659 C C . LEU A 1 87 ? 11.818 3.691 -14.159 1.00 98.62 87 LEU A C 1
ATOM 661 O O . LEU A 1 87 ? 11.100 4.559 -14.645 1.00 98.62 87 LEU A O 1
ATOM 665 N N . THR A 1 88 ? 11.417 2.936 -13.142 1.00 98.81 88 THR A N 1
ATOM 666 C CA . THR A 1 88 ? 10.168 3.151 -12.405 1.00 98.81 88 THR A CA 1
ATOM 667 C C . THR A 1 88 ? 10.468 3.292 -10.923 1.00 98.81 88 THR A 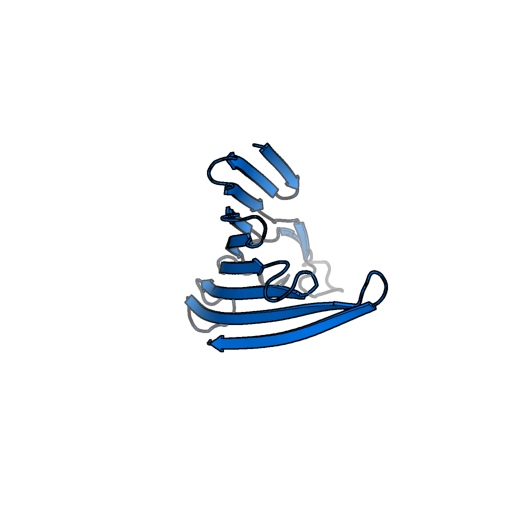C 1
ATOM 669 O O . THR A 1 88 ? 11.011 2.371 -10.323 1.00 98.81 88 THR A O 1
ATOM 672 N N . LEU A 1 89 ? 10.077 4.414 -10.330 1.00 98.81 89 LEU A N 1
ATOM 673 C CA . LEU A 1 89 ? 10.022 4.611 -8.887 1.00 98.81 89 LEU A CA 1
ATOM 674 C C . LEU A 1 89 ? 8.567 4.473 -8.437 1.00 98.81 89 LEU A C 1
ATOM 676 O O . LEU A 1 89 ? 7.671 5.060 -9.041 1.00 98.81 89 LEU A O 1
ATOM 680 N N . LEU A 1 90 ? 8.327 3.708 -7.382 1.00 98.75 90 LEU A N 1
ATOM 681 C CA . LEU A 1 90 ? 7.023 3.548 -6.753 1.00 98.75 90 LEU A CA 1
ATOM 682 C C . LEU A 1 90 ? 7.185 3.741 -5.246 1.00 98.75 90 LEU A C 1
ATOM 684 O O . LEU A 1 90 ? 8.075 3.148 -4.648 1.00 98.75 90 LEU A O 1
ATOM 688 N N . ASN A 1 91 ? 6.307 4.520 -4.628 1.00 98.81 91 ASN A N 1
ATOM 689 C CA . ASN A 1 91 ? 6.122 4.534 -3.185 1.00 98.81 91 ASN A CA 1
ATOM 690 C C . ASN A 1 91 ? 4.642 4.344 -2.856 1.00 98.81 91 ASN A C 1
ATOM 692 O O . ASN A 1 91 ? 3.776 4.940 -3.498 1.00 98.81 91 ASN A O 1
ATOM 696 N N . ILE A 1 92 ? 4.365 3.518 -1.853 1.00 98.62 92 ILE A N 1
ATOM 697 C CA . ILE A 1 92 ? 3.047 3.395 -1.236 1.00 98.62 92 ILE A CA 1
ATOM 698 C C . ILE A 1 92 ? 3.231 3.514 0.264 1.00 98.62 92 ILE A C 1
ATOM 700 O O . ILE A 1 92 ? 3.952 2.719 0.859 1.00 98.62 92 ILE A O 1
ATOM 704 N N . THR A 1 93 ? 2.544 4.469 0.876 1.00 98.81 93 THR A N 1
ATOM 705 C CA . THR A 1 93 ? 2.533 4.657 2.324 1.00 98.81 93 THR A CA 1
ATOM 706 C C . THR A 1 93 ? 1.116 4.504 2.843 1.00 98.81 93 THR A C 1
ATOM 708 O O . THR A 1 93 ? 0.224 5.216 2.398 1.00 98.81 93 THR A O 1
ATOM 711 N N . ASN A 1 94 ? 0.919 3.587 3.784 1.00 98.62 94 ASN A N 1
ATOM 712 C CA . ASN A 1 94 ? -0.333 3.340 4.481 1.00 98.62 94 ASN A CA 1
ATOM 713 C C . ASN A 1 94 ? -0.204 3.779 5.936 1.00 98.62 94 ASN A C 1
ATOM 715 O O . ASN A 1 94 ? 0.825 3.557 6.575 1.00 98.62 94 ASN A O 1
ATOM 719 N N . LEU A 1 95 ? -1.262 4.387 6.444 1.00 98.25 95 LEU A N 1
ATOM 720 C CA . LEU A 1 95 ? -1.410 4.826 7.820 1.00 98.25 95 LEU A CA 1
ATOM 721 C C . LEU A 1 95 ? -2.769 4.339 8.292 1.00 98.25 95 LEU A C 1
ATOM 723 O O . LEU A 1 95 ? -3.764 4.568 7.605 1.00 98.25 95 LEU A O 1
ATOM 727 N N . ASP A 1 96 ? -2.839 3.699 9.446 1.00 97.56 96 ASP A N 1
ATOM 728 C CA . ASP A 1 96 ? -4.117 3.358 10.044 1.00 97.56 96 ASP A CA 1
ATOM 729 C C . ASP A 1 96 ? -4.072 3.394 11.564 1.00 97.56 96 ASP A C 1
ATOM 731 O O . ASP A 1 96 ? -3.041 3.137 12.184 1.00 97.56 96 ASP A O 1
ATOM 735 N N . SER A 1 97 ? -5.220 3.717 12.144 1.00 96.94 97 SER A N 1
ATOM 736 C CA . SER A 1 97 ? -5.494 3.571 13.558 1.00 96.94 97 SER A CA 1
ATOM 737 C C . SER A 1 97 ? -6.855 2.929 13.765 1.00 96.94 97 SER A C 1
ATOM 739 O O . SER A 1 97 ? -7.818 3.245 13.059 1.00 96.94 97 SER A O 1
ATOM 741 N N . ARG A 1 98 ? -6.941 1.983 14.694 1.00 95.44 98 ARG A N 1
ATOM 742 C CA . ARG A 1 98 ? -8.169 1.236 14.973 1.00 95.44 98 ARG A CA 1
ATOM 743 C C . ARG A 1 98 ? -8.292 0.981 16.458 1.00 95.44 98 ARG A C 1
ATOM 745 O O . ARG A 1 98 ? -7.297 0.655 17.100 1.00 95.44 98 ARG A O 1
ATOM 752 N N . GLY A 1 99 ? -9.508 1.069 16.971 1.00 93.56 99 GLY A N 1
ATOM 753 C CA . GLY A 1 99 ? -9.790 0.584 18.309 1.00 93.56 99 GLY A CA 1
ATOM 754 C C . GLY A 1 99 ? -9.532 -0.921 18.413 1.00 93.56 99 GLY A C 1
ATOM 755 O O . GLY A 1 99 ? -9.574 -1.659 17.420 1.00 93.56 99 GLY A O 1
ATOM 756 N N . VAL A 1 100 ? -9.199 -1.366 19.618 1.00 92.12 100 VAL A N 1
ATOM 757 C CA . VAL A 1 100 ? -9.019 -2.772 19.977 1.00 92.12 100 VAL A CA 1
ATOM 758 C C . VAL A 1 100 ? -10.172 -3.130 20.907 1.00 92.12 100 VAL A C 1
ATOM 760 O O . VAL A 1 100 ? -10.058 -2.962 22.112 1.00 92.12 100 VAL A O 1
ATOM 763 N N . PRO A 1 101 ? -11.303 -3.607 20.378 1.00 87.56 101 PRO A N 1
ATOM 764 C CA . PRO A 1 101 ? -12.551 -3.620 21.134 1.00 87.56 101 PRO A CA 1
ATOM 765 C C . PRO A 1 101 ? -12.648 -4.719 22.211 1.00 87.56 101 PRO A C 1
ATOM 767 O O . PRO A 1 101 ? -13.660 -4.824 22.893 1.00 87.56 101 PRO A O 1
ATOM 770 N N . GLY A 1 102 ? -11.625 -5.555 22.409 1.00 85.25 102 GLY A N 1
ATOM 771 C CA . GLY A 1 102 ? -11.643 -6.636 23.408 1.00 85.25 102 GLY A CA 1
ATOM 772 C C . GLY A 1 102 ? -12.523 -7.831 23.009 1.00 85.25 102 GLY A C 1
ATOM 773 O O . GLY A 1 102 ? -12.881 -7.982 21.841 1.00 85.25 102 GLY A O 1
ATOM 774 N N . LEU A 1 103 ? -12.862 -8.702 23.959 1.00 78.69 103 LEU A N 1
ATOM 775 C CA . LEU A 1 103 ? -13.772 -9.842 23.748 1.00 78.69 103 LEU A CA 1
ATOM 776 C C . LEU A 1 103 ? -15.228 -9.418 24.012 1.00 78.69 103 LEU A C 1
ATOM 778 O O . LEU A 1 103 ? -15.451 -8.364 24.592 1.00 78.69 103 LEU A O 1
ATOM 782 N N . GLY A 1 104 ? -16.218 -10.221 23.600 1.00 76.50 104 GLY A N 1
ATOM 783 C CA . GLY A 1 104 ? -17.651 -9.885 23.700 1.00 76.50 104 GLY A CA 1
ATOM 784 C C . GLY A 1 104 ? -18.067 -9.338 25.071 1.00 76.50 104 GLY A C 1
ATOM 785 O O . GLY A 1 104 ? -18.391 -8.159 25.181 1.00 76.50 104 GLY A O 1
ATOM 786 N N . GLN A 1 105 ? -17.983 -10.149 26.130 1.00 75.25 105 GLN A N 1
ATOM 787 C CA . GLN A 1 105 ? -18.289 -9.680 27.490 1.00 75.25 105 GLN A CA 1
ATOM 788 C C . GLN A 1 105 ? -17.165 -8.846 28.151 1.00 75.25 105 GLN A C 1
ATOM 790 O O . GLN A 1 105 ? -17.388 -8.235 29.194 1.00 75.25 105 GLN A O 1
ATOM 795 N N . PHE A 1 106 ? -15.966 -8.793 27.555 1.00 80.62 106 PHE A N 1
ATOM 796 C CA . PHE A 1 106 ? -14.799 -8.050 28.058 1.00 80.62 106 PHE A CA 1
ATOM 797 C C . PHE A 1 106 ? -14.363 -7.003 27.035 1.00 80.62 106 PHE A C 1
ATOM 799 O O . PHE A 1 106 ? -13.314 -7.129 26.389 1.00 80.62 106 PHE A O 1
ATOM 806 N N . GLN A 1 107 ? -15.218 -5.999 26.844 1.00 83.44 107 GLN A N 1
ATOM 807 C CA . GLN A 1 107 ? -14.931 -4.925 25.909 1.00 83.44 107 GLN A CA 1
ATOM 808 C C . GLN A 1 107 ? -13.823 -4.012 26.446 1.00 83.44 107 GLN A C 1
ATOM 810 O O . GLN A 1 107 ? -13.782 -3.699 27.633 1.00 83.44 107 GLN A O 1
ATOM 815 N N . SER A 1 108 ? -12.946 -3.571 25.550 1.00 84.88 108 SER A N 1
ATOM 816 C CA . SER A 1 108 ? -11.948 -2.535 25.821 1.00 84.88 108 SER A CA 1
ATOM 817 C C . SER A 1 108 ? -12.441 -1.223 25.230 1.00 84.88 108 SER A C 1
ATOM 819 O O . SER A 1 108 ? -12.875 -1.185 24.079 1.00 84.88 108 SER A O 1
ATOM 821 N N . SER A 1 109 ? -12.401 -0.156 26.019 1.00 84.00 109 SER A N 1
ATOM 822 C CA . SER A 1 109 ? -12.994 1.133 25.668 1.00 84.00 109 SER A CA 1
ATOM 823 C C . SER A 1 109 ? -11.987 2.113 25.067 1.00 84.00 109 SER A C 1
ATOM 825 O O . SER A 1 109 ? -12.357 2.952 24.239 1.00 84.00 109 SER A O 1
ATOM 827 N N . THR A 1 110 ? -10.711 1.987 25.436 1.00 84.75 110 THR A N 1
ATOM 828 C CA . THR A 1 110 ? -9.680 2.981 25.120 1.00 84.75 110 THR A CA 1
ATOM 829 C C . THR A 1 110 ? -8.507 2.415 24.332 1.00 84.75 110 THR A C 1
ATOM 831 O O . THR A 1 110 ? -7.796 3.196 23.697 1.00 84.75 110 THR A O 1
ATOM 834 N N . ALA A 1 111 ? -8.309 1.091 24.308 1.00 88.75 111 ALA A N 1
ATOM 835 C CA . ALA A 1 111 ? -7.158 0.515 23.625 1.00 88.75 111 ALA A CA 1
ATOM 836 C C . ALA A 1 111 ? -7.199 0.766 22.111 1.00 88.75 111 ALA A C 1
ATOM 838 O O . ALA A 1 111 ? -8.205 0.532 21.439 1.00 88.75 111 ALA A O 1
ATOM 839 N N . GLU A 1 112 ? -6.079 1.211 21.557 1.00 91.62 112 GLU A N 1
ATOM 840 C CA . GLU A 1 112 ? -5.951 1.607 20.159 1.00 91.62 112 GLU A CA 1
ATOM 841 C C . GLU A 1 112 ? -4.702 0.972 19.547 1.00 91.62 112 GLU A C 1
ATOM 843 O O . GLU A 1 112 ? -3.645 0.915 20.169 1.00 91.62 112 GLU A O 1
ATOM 848 N N . ARG A 1 113 ? -4.806 0.485 18.310 1.00 93.88 113 ARG A N 1
ATOM 849 C CA . ARG A 1 113 ? -3.678 0.005 17.512 1.00 93.88 113 ARG A CA 1
ATOM 850 C C . ARG A 1 113 ? -3.417 0.981 16.382 1.00 93.88 113 ARG A C 1
ATOM 852 O O . ARG A 1 113 ? -4.299 1.210 15.557 1.00 93.88 113 ARG A O 1
ATOM 859 N N . PHE A 1 114 ? -2.178 1.437 16.269 1.00 95.69 114 PHE A N 1
ATOM 860 C CA . PHE A 1 114 ? -1.718 2.263 15.159 1.00 95.69 114 PHE A CA 1
ATOM 861 C C . PHE A 1 114 ? -0.715 1.504 14.289 1.00 95.69 114 PHE A C 1
ATOM 863 O O . PHE A 1 114 ? 0.050 0.659 14.768 1.00 95.69 114 PHE A O 1
ATOM 870 N N . SER A 1 115 ? -0.690 1.816 12.996 1.00 97.62 115 SER A N 1
ATOM 871 C CA . SER A 1 115 ? 0.321 1.318 12.073 1.00 97.62 115 SER A CA 1
ATOM 872 C C . SER A 1 115 ? 0.637 2.321 10.969 1.00 97.62 115 SER A C 1
ATOM 874 O O . SER A 1 115 ? -0.233 3.007 10.437 1.00 97.62 115 SER A O 1
ATOM 876 N N . THR A 1 116 ? 1.915 2.380 10.616 1.00 98.31 116 THR A N 1
ATOM 877 C CA . THR A 1 116 ? 2.434 3.049 9.431 1.00 98.31 116 THR A CA 1
ATOM 878 C C . THR A 1 116 ? 3.241 2.029 8.648 1.00 98.31 116 THR A C 1
ATOM 880 O O . THR A 1 116 ? 4.168 1.441 9.197 1.00 98.31 116 THR A O 1
ATOM 883 N N . ARG A 1 117 ? 2.951 1.842 7.362 1.00 98.44 117 ARG A N 1
ATOM 884 C CA . ARG A 1 117 ? 3.776 1.016 6.476 1.00 98.44 117 ARG A CA 1
ATOM 885 C C . ARG A 1 117 ? 4.107 1.769 5.203 1.00 98.44 117 ARG A C 1
ATOM 887 O O . ARG A 1 117 ? 3.192 2.219 4.524 1.00 98.44 117 ARG A O 1
ATOM 894 N N . SER A 1 118 ? 5.382 1.877 4.856 1.00 98.62 118 SER A N 1
ATOM 895 C CA . SER A 1 118 ? 5.832 2.493 3.609 1.00 98.62 118 SER A CA 1
ATOM 896 C C . SER A 1 118 ? 6.661 1.504 2.805 1.00 98.62 118 SER A C 1
ATOM 898 O O . SER A 1 118 ? 7.630 0.953 3.317 1.00 98.62 118 SER A O 1
ATOM 900 N N . VAL A 1 119 ? 6.288 1.292 1.546 1.00 98.62 119 VAL A N 1
ATOM 901 C CA . VAL A 1 119 ? 7.031 0.459 0.600 1.00 98.62 119 VAL A CA 1
ATOM 902 C C . VAL A 1 119 ? 7.520 1.346 -0.530 1.00 98.62 119 VAL A C 1
ATOM 904 O O . VAL A 1 119 ? 6.714 1.890 -1.285 1.00 98.62 119 VAL A O 1
ATOM 907 N N . THR A 1 120 ? 8.836 1.465 -0.667 1.00 98.81 120 THR A N 1
ATOM 908 C CA . THR A 1 120 ? 9.491 2.137 -1.792 1.00 98.81 120 THR A CA 1
ATOM 909 C C . THR A 1 120 ? 10.141 1.095 -2.679 1.00 98.81 120 THR A C 1
ATOM 911 O O . THR A 1 120 ? 10.845 0.217 -2.193 1.00 98.81 120 THR A O 1
ATOM 914 N N . GLN A 1 121 ? 9.932 1.198 -3.984 1.00 98.75 121 GLN A N 1
ATOM 915 C CA . GLN A 1 121 ? 10.478 0.296 -4.981 1.00 98.75 121 GLN A CA 1
ATOM 916 C C . GLN A 1 121 ? 11.097 1.090 -6.124 1.00 98.75 121 GLN A C 1
ATOM 918 O O . GLN A 1 121 ? 10.482 2.011 -6.657 1.00 98.75 121 GLN A O 1
ATOM 923 N N . LEU A 1 122 ? 12.285 0.669 -6.543 1.00 98.81 122 LEU A N 1
ATOM 924 C CA . LEU A 1 122 ? 12.907 1.091 -7.787 1.00 98.81 122 LEU A CA 1
ATOM 925 C C . LEU A 1 122 ? 12.975 -0.114 -8.724 1.00 98.81 122 LEU A C 1
ATOM 927 O O . LEU A 1 122 ? 13.425 -1.192 -8.335 1.00 98.81 122 LEU A O 1
ATOM 931 N N . GLN A 1 123 ? 12.530 0.066 -9.960 1.00 98.62 123 GLN A N 1
ATOM 932 C CA . GLN A 1 123 ? 12.637 -0.930 -11.013 1.00 98.62 123 GLN A CA 1
ATOM 933 C C . GLN A 1 123 ? 13.383 -0.350 -12.208 1.00 98.62 123 GLN A C 1
ATOM 935 O O . GLN A 1 123 ? 13.017 0.695 -12.740 1.00 98.62 123 GLN A O 1
ATOM 940 N N . LEU A 1 124 ? 14.391 -1.083 -12.652 1.00 98.62 124 LEU A N 1
ATOM 941 C CA . LEU A 1 124 ? 15.070 -0.910 -13.920 1.00 98.62 124 LEU A CA 1
ATOM 942 C C . LEU A 1 124 ? 14.612 -2.028 -14.859 1.00 98.62 124 LEU A C 1
ATOM 944 O O . LEU A 1 124 ? 14.566 -3.202 -14.484 1.00 98.62 124 LEU A O 1
ATOM 948 N N . ALA A 1 125 ? 14.258 -1.663 -16.082 1.00 98.31 125 ALA A N 1
ATOM 949 C CA . ALA A 1 125 ? 14.082 -2.592 -17.185 1.00 98.31 125 ALA A CA 1
ATOM 950 C C . ALA A 1 125 ? 14.903 -2.081 -18.368 1.00 98.31 125 ALA A C 1
ATOM 952 O O . ALA A 1 125 ? 14.700 -0.957 -18.825 1.00 98.31 125 ALA A O 1
ATOM 953 N N . ALA A 1 126 ? 15.837 -2.901 -18.826 1.00 97.88 126 ALA A N 1
ATOM 954 C CA . ALA A 1 126 ? 16.696 -2.627 -19.960 1.00 97.88 126 ALA A CA 1
ATOM 955 C C . ALA A 1 126 ? 16.482 -3.736 -20.996 1.00 97.88 126 ALA A C 1
ATOM 957 O O . ALA A 1 126 ? 17.118 -4.789 -20.892 1.00 97.88 126 ALA A O 1
ATOM 958 N N . PRO A 1 127 ? 15.530 -3.564 -21.931 1.00 96.19 127 PRO A N 1
ATOM 959 C CA . PRO A 1 127 ? 15.422 -4.478 -23.051 1.00 96.19 127 PRO A CA 1
ATOM 960 C C . PRO A 1 127 ? 16.637 -4.328 -23.961 1.00 96.19 127 PRO A C 1
ATOM 962 O O . PRO A 1 127 ? 17.207 -3.239 -24.066 1.00 96.19 127 PRO A O 1
ATOM 965 N N . ALA A 1 128 ? 17.022 -5.418 -24.612 1.00 93.62 128 ALA A N 1
ATOM 966 C CA . ALA A 1 128 ? 18.230 -5.479 -25.426 1.00 93.62 128 ALA A CA 1
ATOM 967 C C . ALA A 1 128 ? 19.499 -4.963 -24.699 1.00 93.62 128 ALA A C 1
ATOM 969 O O . ALA A 1 128 ? 20.269 -4.163 -25.236 1.00 93.62 128 ALA A O 1
ATOM 970 N N . TRP A 1 129 ? 19.690 -5.374 -23.439 1.00 90.75 129 TRP A N 1
ATOM 971 C CA . TRP A 1 129 ? 20.736 -4.859 -22.547 1.00 90.75 129 TRP A CA 1
ATOM 972 C C . TRP A 1 129 ? 22.157 -5.156 -23.047 1.00 90.75 129 TRP A C 1
ATOM 974 O O . TRP A 1 129 ? 23.014 -4.274 -23.008 1.00 90.75 129 TRP A O 1
ATOM 984 N N . ILE A 1 130 ? 22.400 -6.389 -23.504 1.00 89.81 130 ILE A N 1
ATOM 985 C CA . ILE A 1 130 ? 23.703 -6.844 -24.033 1.00 89.81 130 ILE A CA 1
ATOM 986 C C . ILE A 1 130 ? 23.597 -7.219 -25.515 1.00 89.81 130 ILE A C 1
ATOM 988 O O . ILE A 1 130 ? 24.504 -6.936 -26.294 1.00 89.81 130 ILE A O 1
ATOM 992 N N . SER A 1 131 ? 22.493 -7.845 -25.914 1.00 92.00 131 SER A N 1
ATOM 993 C CA . SER A 1 131 ? 22.182 -8.194 -27.300 1.00 92.00 131 SER A CA 1
ATOM 994 C C . SER A 1 131 ? 20.710 -7.905 -27.572 1.00 92.00 131 SER A C 1
ATOM 996 O O . SER A 1 131 ? 19.951 -7.759 -26.618 1.00 92.00 131 SER A O 1
ATOM 998 N N . ALA A 1 132 ? 20.293 -7.856 -28.841 1.00 92.75 132 ALA A N 1
ATOM 999 C CA . ALA A 1 132 ? 18.886 -7.655 -29.213 1.00 92.75 132 ALA A CA 1
ATOM 1000 C C . ALA A 1 132 ? 17.932 -8.686 -28.576 1.00 92.75 132 ALA A C 1
ATOM 1002 O O . ALA A 1 132 ? 16.759 -8.391 -28.378 1.00 92.75 132 ALA A O 1
ATOM 1003 N N . ASP A 1 133 ? 18.466 -9.851 -28.203 1.00 95.50 133 ASP A N 1
ATOM 1004 C CA . ASP A 1 133 ? 17.729 -10.981 -27.650 1.00 95.50 133 ASP A CA 1
ATOM 1005 C C . ASP A 1 133 ? 17.906 -11.126 -26.127 1.00 95.50 133 ASP A C 1
ATOM 1007 O O . ASP A 1 133 ? 17.550 -12.160 -25.565 1.00 95.50 133 ASP A O 1
ATOM 1011 N N . THR A 1 134 ? 18.489 -10.137 -25.439 1.00 96.19 134 THR A N 1
ATOM 1012 C CA . THR A 1 134 ? 18.746 -10.210 -23.992 1.00 96.19 134 THR A CA 1
ATOM 1013 C C . THR A 1 134 ? 18.095 -9.054 -23.246 1.00 96.19 134 THR A C 1
ATOM 1015 O O . THR A 1 134 ? 18.542 -7.913 -23.354 1.00 96.19 134 THR A O 1
ATOM 1018 N N . ASP A 1 135 ? 17.132 -9.353 -22.382 1.00 97.25 135 ASP A N 1
ATOM 1019 C CA . ASP A 1 135 ? 16.494 -8.369 -21.512 1.00 97.25 135 ASP A CA 1
ATOM 1020 C C . ASP A 1 135 ? 16.996 -8.492 -20.072 1.00 97.25 135 ASP A C 1
ATOM 1022 O O . ASP A 1 135 ? 17.122 -9.591 -19.526 1.00 97.25 135 ASP A O 1
ATOM 1026 N N . LEU A 1 136 ? 17.220 -7.349 -19.422 1.00 98.00 136 LEU A N 1
ATOM 1027 C CA . LEU A 1 136 ? 17.532 -7.257 -17.997 1.00 98.00 136 LEU A CA 1
ATOM 1028 C C . LEU A 1 136 ? 16.405 -6.538 -17.253 1.00 98.00 136 LEU A C 1
ATOM 1030 O O . LEU A 1 136 ? 15.978 -5.450 -17.641 1.00 98.00 136 LEU A O 1
ATOM 1034 N N . SER A 1 137 ? 15.975 -7.087 -16.118 1.00 98.25 137 SER A N 1
ATOM 1035 C CA . SER A 1 137 ? 15.163 -6.355 -15.150 1.00 98.25 137 SER A CA 1
ATOM 1036 C C . SER A 1 137 ? 15.732 -6.478 -13.747 1.00 98.25 137 SER A C 1
ATOM 1038 O O . SER A 1 137 ? 15.994 -7.572 -13.261 1.00 98.25 137 SER A O 1
ATOM 1040 N N . ILE A 1 138 ? 15.890 -5.339 -13.082 1.00 98.56 138 ILE A N 1
ATOM 1041 C CA . ILE A 1 138 ? 16.309 -5.259 -11.687 1.00 98.56 138 ILE A CA 1
ATOM 1042 C C . ILE A 1 138 ? 15.209 -4.550 -10.915 1.00 98.56 138 ILE A C 1
ATOM 1044 O O . ILE A 1 138 ? 14.711 -3.507 -11.332 1.00 98.56 138 ILE A O 1
ATOM 1048 N N . ARG A 1 139 ? 14.833 -5.103 -9.771 1.00 98.62 139 ARG A N 1
ATOM 1049 C CA . ARG A 1 139 ? 13.887 -4.513 -8.834 1.00 98.62 139 ARG A CA 1
ATOM 1050 C C . ARG A 1 139 ? 14.528 -4.508 -7.465 1.00 98.62 139 ARG A C 1
ATOM 1052 O O . ARG A 1 139 ? 14.961 -5.551 -7.005 1.00 98.62 139 ARG A O 1
ATOM 1059 N N . VAL A 1 140 ? 14.534 -3.368 -6.798 1.00 98.69 140 VAL A N 1
ATOM 1060 C CA . VAL A 1 140 ? 14.934 -3.258 -5.393 1.00 98.69 140 VAL A CA 1
ATOM 1061 C C . VAL A 1 140 ? 13.826 -2.569 -4.620 1.00 98.69 140 VAL A C 1
ATOM 1063 O O . VAL A 1 140 ? 13.095 -1.746 -5.178 1.00 98.69 140 VAL A O 1
ATOM 1066 N N . TYR A 1 141 ? 13.662 -2.923 -3.353 1.00 98.50 141 TYR A N 1
ATOM 1067 C CA . TYR A 1 141 ? 12.640 -2.340 -2.501 1.00 98.50 141 TYR A CA 1
ATOM 1068 C C . TYR A 1 141 ? 13.115 -2.173 -1.059 1.00 98.50 141 TYR A C 1
ATOM 1070 O O . TYR A 1 141 ? 13.989 -2.899 -0.585 1.00 98.50 141 TYR A O 1
ATOM 1078 N N . ALA A 1 142 ? 12.485 -1.228 -0.369 1.00 98.56 142 ALA A N 1
ATOM 1079 C CA . ALA A 1 142 ? 12.555 -1.043 1.070 1.00 98.56 142 ALA A CA 1
ATOM 1080 C C . ALA A 1 142 ? 11.126 -0.989 1.626 1.00 98.56 142 ALA A C 1
ATOM 1082 O O . ALA A 1 142 ? 10.289 -0.249 1.109 1.00 98.56 142 ALA A O 1
ATOM 1083 N N . ASP A 1 143 ? 10.851 -1.785 2.653 1.00 98.44 143 ASP A N 1
ATOM 1084 C CA . ASP A 1 143 ? 9.573 -1.885 3.356 1.00 98.44 143 ASP A CA 1
ATOM 1085 C C . ASP A 1 143 ? 9.798 -1.525 4.822 1.00 98.44 143 ASP A C 1
ATOM 1087 O O . ASP A 1 143 ? 10.469 -2.247 5.560 1.00 98.44 143 ASP A O 1
ATOM 1091 N N . TYR A 1 144 ? 9.279 -0.369 5.215 1.00 98.44 144 TYR A N 1
ATOM 1092 C CA . TYR A 1 144 ? 9.333 0.138 6.573 1.00 98.44 144 TYR A CA 1
ATOM 1093 C C . TYR A 1 144 ? 7.969 -0.036 7.233 1.00 98.44 144 TYR A C 1
ATOM 1095 O O . TYR A 1 144 ? 6.963 0.443 6.708 1.00 98.44 144 TYR A O 1
ATOM 1103 N N . LEU A 1 145 ? 7.943 -0.671 8.401 1.00 98.19 145 LEU A N 1
ATOM 1104 C CA . LEU A 1 145 ? 6.751 -0.878 9.211 1.00 98.19 145 LEU A CA 1
ATOM 1105 C C . LEU A 1 145 ? 6.977 -0.300 10.603 1.00 98.19 145 LEU A C 1
ATOM 1107 O O . LEU A 1 145 ? 7.913 -0.676 11.295 1.00 98.19 145 LEU A O 1
ATOM 1111 N N . ARG A 1 146 ? 6.060 0.546 11.050 1.00 97.75 146 ARG A N 1
ATOM 1112 C CA . ARG A 1 146 ? 5.893 0.910 12.453 1.00 97.75 146 ARG A CA 1
ATOM 1113 C C . ARG A 1 146 ? 4.522 0.453 12.893 1.00 97.75 146 ARG A C 1
ATOM 1115 O O . ARG A 1 146 ? 3.531 0.738 12.224 1.00 97.75 146 ARG A O 1
ATOM 1122 N N . GLN A 1 147 ? 4.442 -0.227 14.022 1.00 95.88 147 GLN A N 1
ATOM 1123 C CA . GLN A 1 147 ? 3.160 -0.603 14.602 1.00 95.88 147 GLN A CA 1
ATOM 1124 C C . GLN A 1 147 ? 3.223 -0.575 16.114 1.00 95.88 147 GLN A C 1
ATOM 1126 O O . GLN A 1 147 ? 4.290 -0.716 16.712 1.00 95.88 147 GLN A O 1
ATOM 1131 N N . GLY A 1 148 ? 2.072 -0.396 16.737 1.00 93.25 148 GLY A N 1
ATOM 1132 C CA . GLY A 1 148 ? 2.004 -0.391 18.177 1.00 93.25 148 GLY A CA 1
ATOM 1133 C C . GLY A 1 148 ? 0.592 -0.323 18.703 1.00 93.25 148 GLY A C 1
ATOM 1134 O O . GLY A 1 148 ? -0.375 -0.255 17.943 1.00 93.25 148 GLY A O 1
ATOM 1135 N N . PHE A 1 149 ? 0.525 -0.339 20.023 1.00 90.94 149 PHE A N 1
ATOM 1136 C CA . PHE A 1 149 ? -0.697 -0.227 20.790 1.00 90.94 149 PHE A CA 1
ATOM 1137 C C . PHE A 1 149 ? -0.560 0.926 21.779 1.00 90.94 149 PHE A C 1
ATOM 1139 O O . PHE A 1 149 ? 0.506 1.101 22.372 1.00 90.94 149 PHE A O 1
ATOM 1146 N N . ASP A 1 150 ? -1.626 1.696 21.946 1.00 86.06 150 ASP A N 1
ATOM 1147 C CA . ASP A 1 150 ? -1.856 2.559 23.101 1.00 86.06 150 ASP A CA 1
ATOM 1148 C C . ASP A 1 150 ? -2.992 1.926 23.906 1.00 86.06 150 ASP A C 1
ATOM 1150 O O . ASP A 1 150 ? -4.151 1.965 23.506 1.00 86.06 150 ASP A O 1
ATOM 1154 N N . GLY A 1 151 ? -2.640 1.249 24.992 1.00 72.81 151 GLY A N 1
ATOM 1155 C CA . GLY A 1 151 ? -3.570 0.710 25.970 1.00 72.81 151 GLY A CA 1
ATOM 1156 C C . GLY A 1 151 ? -3.641 1.660 27.152 1.00 72.81 151 GLY A C 1
ATOM 1157 O O . GLY A 1 151 ? -2.992 1.417 28.176 1.00 72.81 151 GLY A O 1
ATOM 1158 N N . GLN A 1 152 ? -4.414 2.739 27.020 1.00 63.06 152 GLN A N 1
ATOM 1159 C CA . GLN A 1 152 ? -4.817 3.504 28.198 1.00 63.06 152 GLN A CA 1
ATOM 1160 C C . GLN A 1 152 ? -5.519 2.504 29.140 1.00 63.06 152 GLN A C 1
ATOM 1162 O O . GLN A 1 152 ? -6.280 1.653 28.700 1.00 63.06 152 GLN A O 1
ATOM 1167 N N . ASP A 1 153 ? -5.117 2.476 30.409 1.00 67.62 153 ASP A N 1
ATOM 1168 C CA . ASP A 1 153 ? -5.686 1.591 31.443 1.00 67.62 153 ASP A CA 1
ATOM 1169 C C . ASP A 1 153 ? -5.347 0.087 31.369 1.00 67.62 153 ASP A C 1
ATOM 1171 O O . ASP A 1 153 ? -5.913 -0.712 32.111 1.00 67.62 153 ASP A O 1
ATOM 1175 N N . ALA A 1 154 ? -4.366 -0.315 30.549 1.00 68.50 154 ALA A N 1
ATOM 1176 C CA . ALA A 1 154 ? -3.867 -1.699 30.477 1.00 68.50 154 ALA A CA 1
ATOM 1177 C C . ALA A 1 154 ? -4.939 -2.767 30.147 1.00 68.50 154 ALA A C 1
ATOM 1179 O O . ALA A 1 154 ? -4.725 -3.953 30.406 1.00 68.50 154 ALA A O 1
ATOM 1180 N N . GLU A 1 155 ? -6.039 -2.369 29.495 1.00 75.69 155 GLU A N 1
ATOM 1181 C CA . GLU A 1 155 ? -7.179 -3.235 29.133 1.00 75.69 155 GLU A CA 1
ATOM 1182 C C . GLU A 1 155 ? -6.776 -4.469 28.294 1.00 75.69 155 GLU A C 1
ATOM 1184 O O . GLU A 1 155 ? -7.475 -5.478 28.279 1.00 75.69 155 GLU A O 1
ATOM 1189 N N . ILE A 1 156 ? -5.631 -4.405 27.605 1.00 71.81 156 ILE A N 1
ATOM 1190 C CA . ILE A 1 156 ? -5.123 -5.451 26.700 1.00 71.81 156 ILE A CA 1
ATOM 1191 C C . ILE A 1 156 ? -3.928 -6.242 27.262 1.00 71.81 156 ILE A C 1
ATOM 1193 O O . ILE A 1 156 ? -3.281 -6.985 26.527 1.00 71.81 156 ILE A O 1
ATOM 1197 N N . GLY A 1 157 ? -3.602 -6.084 28.550 1.00 71.06 157 GLY A N 1
ATOM 1198 C CA . GLY A 1 157 ? -2.648 -6.960 29.246 1.00 71.06 157 GLY A CA 1
ATOM 1199 C C . GLY A 1 157 ? -1.178 -6.839 28.820 1.00 71.06 157 GLY A C 1
ATOM 1200 O O . GLY A 1 157 ? -0.379 -7.710 29.150 1.00 71.06 157 GLY A O 1
ATOM 1201 N N . LEU A 1 158 ? -0.789 -5.766 28.119 1.00 67.19 158 LEU A N 1
ATOM 1202 C CA . LEU A 1 158 ? 0.599 -5.551 27.670 1.00 67.19 158 LEU A CA 1
ATOM 1203 C C . LEU A 1 158 ? 1.543 -5.048 28.778 1.00 67.19 158 LEU A C 1
ATOM 1205 O O . LEU A 1 158 ? 2.742 -4.912 28.548 1.00 67.19 158 LEU A O 1
ATOM 1209 N N . GLY A 1 159 ? 1.021 -4.721 29.966 1.00 62.88 159 GLY A N 1
ATOM 1210 C CA . GLY A 1 159 ? 1.795 -4.220 31.113 1.00 62.88 159 GLY A CA 1
ATOM 1211 C C . GLY A 1 159 ? 2.405 -2.820 30.932 1.00 62.88 159 GLY A C 1
ATOM 1212 O O . GLY A 1 159 ? 2.776 -2.183 31.915 1.00 62.88 159 GLY A O 1
ATOM 1213 N N . GLN A 1 160 ? 2.472 -2.310 29.701 1.00 62.47 160 GLN A N 1
ATOM 1214 C CA . GLN A 1 160 ? 2.866 -0.948 29.363 1.00 62.47 160 GLN A CA 1
ATOM 1215 C C . GLN A 1 160 ? 1.732 -0.229 28.640 1.00 62.47 160 GLN A C 1
ATOM 1217 O O . GLN A 1 160 ? 1.045 -0.811 27.804 1.00 62.47 160 GLN A O 1
ATOM 1222 N N . ARG A 1 161 ? 1.578 1.064 28.941 1.00 72.88 161 ARG A N 1
ATOM 1223 C CA . ARG A 1 161 ? 0.567 1.926 28.318 1.00 72.88 161 ARG A CA 1
ATOM 1224 C C . ARG A 1 161 ? 0.761 2.043 26.807 1.00 72.88 161 ARG A C 1
ATOM 1226 O O . ARG A 1 161 ? -0.208 2.005 26.071 1.00 72.88 161 ARG A O 1
ATOM 1233 N N . VAL A 1 162 ? 2.005 2.165 26.340 1.00 77.44 162 VAL A N 1
ATOM 1234 C CA . VAL A 1 162 ? 2.320 2.241 24.909 1.00 77.44 162 VAL A CA 1
ATOM 1235 C C . VAL A 1 162 ? 3.359 1.189 24.564 1.00 77.44 162 VAL A C 1
ATOM 1237 O O . VAL A 1 162 ? 4.417 1.132 25.185 1.00 77.44 162 VAL A O 1
ATOM 1240 N N . THR A 1 163 ? 3.087 0.387 23.541 1.00 84.12 163 THR A N 1
ATOM 1241 C CA . THR A 1 163 ? 4.052 -0.554 22.959 1.00 84.12 163 THR A CA 1
ATOM 1242 C C . THR A 1 163 ? 4.261 -0.205 21.496 1.00 84.12 163 THR A C 1
ATOM 1244 O O . THR A 1 163 ? 3.301 0.088 20.787 1.00 84.12 163 THR A O 1
ATOM 1247 N N . ARG A 1 164 ? 5.509 -0.228 21.023 1.00 89.50 164 ARG A N 1
ATOM 1248 C CA . ARG A 1 164 ? 5.853 0.074 19.631 1.00 89.50 164 ARG A CA 1
ATOM 1249 C C . ARG A 1 164 ? 6.951 -0.861 19.141 1.00 89.50 164 ARG A C 1
ATOM 1251 O O . ARG A 1 164 ? 7.924 -1.081 19.851 1.00 89.50 164 ARG A O 1
ATOM 1258 N N . GLY A 1 165 ? 6.794 -1.344 17.916 1.00 92.06 165 GLY A N 1
ATOM 1259 C CA . GLY A 1 165 ? 7.826 -2.029 17.150 1.00 92.06 165 GLY A CA 1
ATOM 1260 C C . GLY A 1 165 ? 8.069 -1.315 15.825 1.00 92.06 165 GLY A C 1
ATOM 1261 O O . GLY A 1 165 ? 7.136 -0.783 15.213 1.00 92.06 165 GLY A O 1
ATOM 1262 N N . ASP A 1 166 ? 9.326 -1.313 15.402 1.00 96.19 166 ASP A N 1
ATOM 1263 C CA . ASP A 1 166 ? 9.770 -0.843 14.097 1.00 96.19 166 ASP A CA 1
ATOM 1264 C C . ASP A 1 166 ? 10.376 -2.030 13.340 1.00 96.19 166 ASP A C 1
ATOM 1266 O O . ASP A 1 166 ? 11.060 -2.861 13.923 1.00 96.19 166 ASP A O 1
ATOM 1270 N N . GLY A 1 167 ? 10.118 -2.122 12.043 1.00 97.00 167 GLY A N 1
ATOM 1271 C CA . GLY A 1 167 ? 10.652 -3.153 11.168 1.00 97.00 167 GLY A CA 1
ATOM 1272 C C . GLY A 1 167 ? 11.125 -2.537 9.862 1.00 97.00 167 GLY A C 1
ATOM 1273 O O . GLY A 1 167 ? 10.473 -1.648 9.311 1.00 97.00 167 GLY A O 1
ATOM 1274 N N . LEU A 1 168 ? 12.261 -3.007 9.361 1.00 97.81 168 LEU A N 1
ATOM 1275 C CA . LEU A 1 168 ? 12.784 -2.634 8.054 1.00 97.81 168 LEU A CA 1
ATOM 1276 C C . LEU A 1 168 ? 13.162 -3.895 7.289 1.00 97.81 168 LEU A C 1
ATOM 1278 O O . LEU A 1 168 ? 14.011 -4.662 7.736 1.00 97.81 168 LEU A O 1
ATOM 1282 N N . ALA A 1 169 ? 12.580 -4.072 6.109 1.00 98.00 169 ALA A N 1
ATOM 1283 C CA . ALA A 1 169 ? 13.011 -5.072 5.149 1.00 98.00 169 ALA A CA 1
ATOM 1284 C C . ALA A 1 169 ? 13.563 -4.391 3.895 1.00 98.00 169 ALA A C 1
ATOM 1286 O O . ALA A 1 169 ? 12.937 -3.490 3.342 1.00 98.00 169 ALA A O 1
ATOM 1287 N N . VAL A 1 170 ? 14.720 -4.839 3.422 1.00 98.25 170 VAL A N 1
ATOM 1288 C CA . VAL A 1 170 ? 15.308 -4.411 2.149 1.00 98.25 170 VAL A CA 1
ATOM 1289 C C . VAL A 1 170 ? 15.541 -5.649 1.306 1.00 98.25 170 VAL A C 1
ATOM 1291 O O . VAL A 1 170 ? 16.006 -6.671 1.806 1.00 98.25 170 VAL A O 1
ATOM 1294 N N . GLY A 1 171 ? 15.210 -5.581 0.026 1.00 98.19 171 GLY A N 1
ATOM 1295 C CA . GLY A 1 171 ? 15.404 -6.713 -0.863 1.00 98.19 171 GLY A CA 1
ATOM 1296 C C . GLY A 1 171 ? 15.421 -6.318 -2.321 1.00 98.19 171 GLY A C 1
ATOM 1297 O O . GLY A 1 171 ? 15.249 -5.152 -2.684 1.00 98.19 171 GLY A O 1
ATOM 1298 N N . GLY A 1 172 ? 15.625 -7.309 -3.172 1.00 98.12 172 GLY A N 1
ATOM 1299 C CA . GLY A 1 172 ? 15.594 -7.113 -4.602 1.00 98.12 172 GLY A CA 1
ATOM 1300 C C . GLY A 1 172 ? 15.680 -8.404 -5.391 1.00 98.12 172 GLY A C 1
ATOM 1301 O O . GLY A 1 172 ? 16.049 -9.454 -4.873 1.00 98.12 172 GLY A O 1
ATOM 1302 N N . THR A 1 173 ? 15.346 -8.274 -6.664 1.00 98.44 173 THR A N 1
ATOM 1303 C CA . THR A 1 173 ? 15.362 -9.330 -7.664 1.00 98.44 173 THR A CA 1
ATOM 1304 C C . THR A 1 173 ? 16.104 -8.811 -8.885 1.00 98.44 173 THR A C 1
ATOM 1306 O O . THR A 1 173 ? 15.797 -7.723 -9.377 1.00 98.44 173 THR A O 1
ATOM 1309 N N . ALA A 1 174 ? 17.036 -9.594 -9.411 1.00 98.19 174 ALA A N 1
ATOM 1310 C CA . ALA A 1 174 ? 17.595 -9.401 -10.741 1.00 98.19 174 ALA A CA 1
ATOM 1311 C C . ALA A 1 174 ? 17.124 -10.550 -11.632 1.00 98.19 174 ALA A C 1
ATOM 1313 O O . ALA A 1 174 ? 17.188 -11.708 -11.228 1.00 98.19 174 ALA A O 1
ATOM 1314 N N . ARG A 1 175 ? 16.639 -10.239 -12.832 1.00 98.25 175 ARG A N 1
ATOM 1315 C CA . ARG A 1 175 ? 16.196 -11.212 -13.830 1.00 98.25 175 ARG A CA 1
ATOM 1316 C C . ARG A 1 175 ? 16.838 -10.908 -15.172 1.00 98.25 175 ARG A C 1
ATOM 1318 O O . ARG A 1 175 ? 16.792 -9.767 -15.624 1.00 98.25 175 ARG A O 1
ATOM 1325 N N . VAL A 1 176 ? 17.353 -11.943 -15.819 1.00 97.94 176 VAL A N 1
ATOM 1326 C CA . VAL A 1 176 ? 17.817 -11.916 -17.205 1.00 97.94 176 VAL A CA 1
ATOM 1327 C C . VAL A 1 176 ? 16.925 -12.838 -18.023 1.00 97.94 176 VAL A C 1
ATOM 1329 O O . VAL A 1 176 ? 16.641 -13.958 -17.603 1.00 97.94 176 VAL A O 1
ATOM 1332 N N . THR A 1 177 ? 16.463 -12.356 -19.171 1.00 97.44 177 THR A N 1
ATOM 1333 C CA . THR A 1 177 ? 15.699 -13.141 -20.147 1.00 97.44 177 THR A CA 1
ATOM 1334 C C . THR A 1 177 ? 16.483 -13.186 -21.450 1.00 97.44 177 THR A C 1
ATOM 1336 O O . THR A 1 177 ? 16.856 -12.136 -21.960 1.00 97.44 177 THR A O 1
ATOM 1339 N N . GLN A 1 178 ? 16.740 -14.380 -21.976 1.00 96.69 178 GLN A N 1
ATOM 1340 C CA . GLN A 1 178 ? 17.407 -14.594 -23.257 1.00 96.69 178 GLN A CA 1
ATOM 1341 C C . GLN A 1 178 ? 16.438 -15.248 -24.242 1.00 96.69 178 GLN A C 1
ATOM 1343 O O . GLN A 1 178 ? 15.847 -16.284 -23.934 1.00 96.69 178 GLN A O 1
ATOM 1348 N N . PHE A 1 179 ? 16.314 -14.679 -25.433 1.00 95.94 179 PHE A N 1
ATOM 1349 C CA . PHE A 1 179 ? 15.546 -15.234 -26.541 1.00 95.94 179 PHE A CA 1
ATOM 1350 C C . PHE A 1 179 ? 16.476 -15.976 -27.512 1.00 95.94 179 PHE A C 1
ATOM 1352 O O . PHE A 1 179 ? 17.634 -15.602 -27.706 1.00 95.94 179 PHE A O 1
ATOM 1359 N N . PHE A 1 180 ? 15.982 -17.063 -28.099 1.00 94.25 180 PHE A N 1
ATOM 1360 C CA . PHE A 1 180 ? 16.665 -17.833 -29.138 1.00 94.25 180 PHE A CA 1
ATOM 1361 C C . PHE A 1 180 ? 15.698 -18.003 -30.312 1.00 94.25 180 PHE A C 1
ATOM 1363 O O . PHE A 1 180 ? 14.927 -18.969 -30.384 1.00 94.25 180 PHE A O 1
ATOM 1370 N N . GLY A 1 181 ? 15.705 -17.008 -31.204 1.00 89.12 181 GLY A N 1
ATOM 1371 C CA . GLY A 1 181 ? 14.656 -16.825 -32.206 1.00 89.12 181 GLY A CA 1
ATOM 1372 C C . GLY A 1 181 ? 13.275 -16.650 -31.564 1.00 89.12 181 GLY A C 1
ATOM 1373 O O . GLY A 1 181 ? 13.150 -16.343 -30.381 1.00 89.12 181 GLY A O 1
ATOM 1374 N N . ASP A 1 182 ? 12.223 -16.925 -32.331 1.00 88.38 182 ASP A N 1
ATOM 1375 C CA . ASP A 1 182 ? 10.846 -16.633 -31.898 1.00 88.38 182 ASP A CA 1
ATOM 1376 C C . ASP A 1 182 ? 10.216 -17.727 -31.019 1.00 88.38 182 ASP A C 1
ATOM 1378 O O . ASP A 1 182 ? 9.051 -17.633 -30.632 1.00 88.38 182 ASP A O 1
ATOM 1382 N N . LYS A 1 183 ? 10.943 -18.821 -30.755 1.00 90.88 183 LYS A N 1
ATOM 1383 C CA . LYS A 1 183 ? 10.358 -20.059 -30.205 1.00 90.88 183 LYS A CA 1
ATOM 1384 C C . LYS A 1 183 ? 10.859 -20.436 -28.821 1.00 90.88 183 LYS A C 1
ATOM 1386 O O . LYS A 1 183 ? 10.168 -21.173 -28.122 1.00 90.88 183 LYS A O 1
ATOM 1391 N N . VAL A 1 184 ? 12.052 -19.989 -28.436 1.00 94.88 184 VAL A N 1
ATOM 1392 C CA . VAL A 1 184 ? 12.692 -20.425 -27.192 1.00 94.88 184 VAL A CA 1
ATOM 1393 C C . VAL A 1 184 ? 13.102 -19.212 -26.373 1.00 94.88 184 VAL A C 1
ATOM 1395 O O . VAL A 1 184 ? 13.721 -18.280 -26.879 1.00 94.88 184 VAL A O 1
ATOM 1398 N N . ARG A 1 185 ? 12.762 -19.251 -25.084 1.00 95.75 185 ARG A N 1
ATOM 1399 C CA . ARG A 1 185 ? 13.111 -18.240 -24.090 1.00 95.75 185 ARG A CA 1
ATOM 1400 C C . ARG A 1 185 ? 13.707 -18.925 -22.864 1.00 95.75 185 ARG A C 1
ATOM 1402 O O . ARG A 1 185 ? 13.154 -19.914 -22.388 1.00 95.75 185 ARG A O 1
ATOM 1409 N N . LEU A 1 186 ? 14.813 -18.387 -22.366 1.00 96.50 186 LEU A N 1
ATOM 1410 C CA . LEU A 1 186 ? 15.464 -18.792 -21.124 1.00 96.50 186 LEU A CA 1
ATOM 1411 C C . LEU A 1 186 ? 15.380 -17.642 -20.115 1.00 96.50 186 LEU A C 1
ATOM 1413 O O . LEU A 1 186 ? 15.737 -16.512 -20.437 1.00 96.50 186 LEU A O 1
ATOM 1417 N N . ASP A 1 187 ? 14.967 -17.939 -18.886 1.00 96.38 187 ASP A N 1
ATOM 1418 C CA . ASP A 1 187 ? 14.913 -16.980 -17.784 1.00 96.38 187 ASP A CA 1
ATOM 1419 C C . ASP A 1 187 ? 15.848 -17.412 -16.654 1.00 96.38 187 ASP A C 1
ATOM 1421 O O . ASP A 1 187 ? 15.791 -18.550 -16.190 1.00 96.38 187 ASP A O 1
ATOM 1425 N N . GLY A 1 188 ? 16.665 -16.484 -16.166 1.00 97.19 188 GLY A N 1
ATOM 1426 C CA . GLY A 1 188 ? 17.420 -16.636 -14.925 1.00 97.19 188 GLY A CA 1
ATOM 1427 C C . GLY A 1 188 ? 17.071 -15.514 -13.957 1.00 97.19 188 GLY A C 1
ATOM 1428 O O . GLY A 1 188 ? 16.970 -14.358 -14.370 1.00 97.19 188 GLY A O 1
ATOM 1429 N N . SER A 1 189 ? 16.893 -15.821 -12.672 1.00 97.19 189 SER A N 1
ATOM 1430 C CA . SER A 1 189 ? 16.696 -14.797 -11.643 1.00 97.19 189 SER A CA 1
ATOM 1431 C C . SER A 1 189 ? 17.421 -15.101 -10.341 1.00 97.19 189 SER A C 1
ATOM 1433 O O . SER A 1 189 ? 17.644 -16.257 -9.991 1.00 97.19 189 SER A O 1
ATOM 1435 N N . VAL A 1 190 ? 17.770 -14.034 -9.627 1.00 97.69 190 VAL A N 1
ATOM 1436 C CA . VAL A 1 190 ? 18.345 -14.065 -8.282 1.00 97.69 190 VAL A CA 1
ATOM 1437 C C . VAL A 1 190 ? 17.557 -13.108 -7.404 1.00 97.69 190 VAL A C 1
ATOM 1439 O O . VAL A 1 190 ? 17.322 -11.962 -7.792 1.00 97.69 190 VAL A O 1
ATOM 1442 N N . ASP A 1 191 ? 17.196 -13.572 -6.214 1.00 97.25 191 ASP A N 1
ATOM 1443 C CA . ASP A 1 191 ? 16.402 -12.846 -5.230 1.00 97.25 191 ASP A CA 1
ATOM 1444 C C . ASP A 1 191 ? 17.164 -12.756 -3.904 1.00 97.25 191 ASP A C 1
ATOM 1446 O O . ASP A 1 191 ? 17.826 -13.705 -3.484 1.00 97.25 191 ASP A O 1
ATOM 1450 N N . SER A 1 192 ? 17.069 -11.610 -3.232 1.00 97.31 192 SER A N 1
ATOM 1451 C CA . SER A 1 192 ? 17.656 -11.394 -1.910 1.00 97.31 192 SER A CA 1
ATOM 1452 C C . SER A 1 192 ? 16.743 -10.533 -1.047 1.00 97.31 192 SER A C 1
ATOM 1454 O O . SER A 1 192 ? 16.106 -9.597 -1.536 1.00 97.31 192 SER A O 1
ATOM 1456 N N . ARG A 1 193 ? 16.683 -10.844 0.248 1.00 97.38 193 ARG A N 1
ATOM 1457 C CA . ARG A 1 193 ? 15.907 -10.106 1.244 1.00 97.38 193 ARG A CA 1
ATOM 1458 C C . ARG A 1 193 ? 16.624 -10.137 2.586 1.00 97.38 193 ARG A C 1
ATOM 1460 O O . ARG A 1 193 ? 17.097 -11.183 3.018 1.00 97.38 193 ARG A O 1
ATOM 1467 N N . HIS A 1 194 ? 16.648 -8.993 3.251 1.00 97.00 194 HIS A N 1
ATOM 1468 C CA . HIS A 1 194 ? 17.176 -8.813 4.593 1.00 97.00 194 HIS A CA 1
ATOM 1469 C C . HIS A 1 194 ? 16.154 -8.065 5.450 1.00 97.00 194 HIS A C 1
ATOM 1471 O O . HIS A 1 194 ? 15.516 -7.132 4.964 1.00 97.00 194 HIS A O 1
ATOM 1477 N N . GLU A 1 195 ? 15.998 -8.469 6.710 1.00 95.06 195 GLU A N 1
ATOM 1478 C CA . GLU A 1 195 ? 15.010 -7.916 7.640 1.00 95.06 195 GLU A CA 1
ATOM 1479 C C . GLU A 1 195 ? 15.660 -7.552 8.973 1.00 95.06 195 GLU A C 1
ATOM 1481 O O . GLU A 1 195 ? 16.551 -8.254 9.453 1.00 95.06 195 GLU A O 1
ATOM 1486 N N . ARG A 1 196 ? 15.182 -6.466 9.579 1.00 93.38 196 ARG A N 1
ATOM 1487 C CA . ARG A 1 196 ? 15.548 -6.013 10.919 1.00 93.38 196 ARG A CA 1
ATOM 1488 C C . ARG A 1 196 ? 14.285 -5.631 11.688 1.00 93.38 196 ARG A C 1
ATOM 1490 O O . ARG A 1 196 ? 13.434 -4.940 11.129 1.00 93.38 196 ARG A O 1
ATOM 1497 N N . PHE A 1 197 ? 14.223 -6.039 12.952 1.00 88.00 197 PHE A N 1
ATOM 1498 C CA . PHE A 1 197 ? 13.166 -5.735 13.920 1.00 88.00 197 PHE A CA 1
ATOM 1499 C C . PHE A 1 197 ? 13.765 -5.083 15.173 1.00 88.00 197 PHE A C 1
ATOM 1501 O O . PHE A 1 197 ? 15.000 -5.223 15.362 1.00 88.00 197 PHE A O 1
#

pLDDT: mean 92.56, std 8.05, range [62.47, 98.81]

Radius of gyration: 24.79 Å; chains: 1; bounding box: 56×37×65 Å